Protein 2AUG (pdb70)

Nearest PDB structures (foldseek):
  2aug-assembly2_B  TM=9.993E-01  e=1.343E-18  Homo sapiens
  3m7f-assembly1_A  TM=9.586E-01  e=5.972E-16  Mus musculus
  5u06-assembly1_A  TM=9.590E-01  e=8.799E-15  Homo sapiens
  5u1q-assembly2_D  TM=9.666E-01  e=4.981E-14  Homo sapiens
  4wwq-assembly1_B  TM=8.720E-01  e=7.569E-14  Homo sapiens

Foldseek 3Di:
DCVPPQQEDEDDDPVVQVVQQVVVVLDFQEWGKYWDPDPPIWIWIWTGDPSDIDIFTWDWDDDPRAIWTDRPVPPDTHNDVVRVLVVQQPPVVPHPHGNPHGGGD/DPPVVVPDQQEDEDDDPVVQVVQQVVVPQDFQEWHKYWDPDPPIWIWIWHHDPSDIDIFTWDWDDDPNAIWIDRPVPPDTHNDDVRVLVCQCPDVPPNPHGRPHYGGD

Sequence (213 aa):
IHRSQPWFHHKISRDEAQRLIIQQGLVDGVFLVRDSQSNPKTFVLSMSHGQKIKHFQIIPVEDDGEMFHTLDDGHTRFTDLIQLVEFYQLNKGVLPCKLKHYCARSHMIHRSQPWFHHKISRDEAQRLIIQQGLVDGVFLVRDSQSNPKTFVLSMSHGQKIKHFQIIPVEDDGEMFHTLDDGHTRFTDLIQLVEFYQLNKGVLPCKLKHYCAR

CATH classification: 3.30.505.10

Solvent-accessible surface area: 10923 Å² total; per-residue (Å²): 141,25,169,83,40,59,8,2,12,80,113,38,48,54,101,56,0,49,108,39,0,88,116,104,52,44,76,52,0,6,0,0,0,2,38,8,68,13,90,84,81,14,29,0,0,0,0,0,55,40,115,131,37,70,57,44,27,0,10,50,2,82,65,138,73,103,101,37,41,0,20,14,9,10,77,42,101,9,89,38,2,29,84,0,0,92,68,1,55,129,65,102,49,69,3,35,16,91,3,116,99,98,7,87,138,122,168,90,73,17,106,90,53,55,13,0,10,72,159,31,38,56,106,51,0,53,110,23,0,101,121,86,24,59,82,64,0,5,0,0,0,2,26,16,84,9,94,81,84,16,29,2,0,0,0,0,59,43,125,131,38,69,59,45,28,0,12,48,4,72,63,102,72,43,105,47,38,0,19,16,8,19,74,38,107,10,92,53,5,36,79,0,0,107,66,1,73,130,54,95,48,65,0,28,25,101,4,146,88,96,0,68,172

Structure (mmCIF, N/CA/C/O backbone):
data_2AUG
#
_entry.id   2AUG
#
_cell.length_a   49.118
_cell.length_b   49.118
_cell.length_c   184.087
_cell.angle_alpha   90.00
_cell.angle_beta   90.00
_cell.angle_gamma   120.00
#
_symmetry.space_group_name_H-M   'P 31 2 1'
#
loop_
_entity.id
_entity.type
_entity.pdbx_description
1 polymer 'Growth factor receptor-bound protein 14'
2 water water
#
loop_
_atom_site.group_PDB
_atom_site.id
_atom_site.type_symbol
_atom_site.label_atom_id
_atom_site.label_alt_id
_atom_site.label_comp_id
_atom_site.label_asym_id
_atom_site.label_entity_id
_atom_site.label_seq_id
_atom_site.pdbx_PDB_ins_code
_atom_site.Cartn_x
_atom_site.Cartn_y
_atom_site.Cartn_z
_atom_site.occupancy
_atom_site.B_iso_or_equiv
_atom_site.auth_seq_id
_atom_site.auth_comp_id
_atom_site.auth_asym_id
_atom_site.auth_atom_id
_atom_site.pdbx_PDB_model_num
ATOM 1 N N . ILE A 1 22 ? 9.053 31.768 8.543 1.00 26.85 433 ILE A N 1
ATOM 2 C CA . ILE A 1 22 ? 9.956 30.793 7.859 1.00 27.27 433 ILE A CA 1
ATOM 3 C C . ILE A 1 22 ? 11.321 30.693 8.541 1.00 26.62 433 ILE A C 1
ATOM 4 O O . ILE A 1 22 ? 11.962 29.642 8.525 1.00 26.87 433 ILE A O 1
ATOM 9 N N . HIS A 1 23 ? 11.758 31.793 9.141 1.00 25.12 434 HIS A N 1
ATOM 10 C CA . HIS A 1 23 ? 13.031 31.836 9.845 1.00 24.12 434 HIS A CA 1
ATOM 11 C C . HIS A 1 23 ? 12.927 31.065 11.165 1.00 23.62 434 HIS A C 1
ATOM 12 O O . HIS A 1 23 ? 13.939 30.700 11.760 1.00 22.79 434 HIS A O 1
ATOM 19 N N . ARG A 1 24 ? 11.699 30.826 11.617 1.00 23.17 435 ARG A N 1
ATOM 20 C CA . ARG A 1 24 ? 11.468 30.126 12.876 1.00 23.66 435 ARG A CA 1
ATOM 21 C C . ARG A 1 24 ? 12.169 28.775 12.964 1.00 22.17 435 ARG A C 1
ATOM 22 O O . ARG A 1 24 ? 12.440 28.282 14.062 1.00 21.29 435 ARG A O 1
ATOM 30 N N . SER A 1 25 ? 12.461 28.183 11.811 1.00 20.52 436 SER A N 1
ATOM 31 C CA . SER A 1 25 ? 13.117 26.882 11.766 1.00 19.43 436 SER A CA 1
ATOM 32 C C . SER A 1 25 ? 14.631 26.967 11.828 1.00 18.04 436 SER A C 1
ATOM 33 O O . SER A 1 25 ? 15.292 25.988 12.150 1.00 18.49 436 SER A O 1
ATOM 36 N N . GLN A 1 26 ? 15.182 28.134 11.520 1.00 16.54 437 GLN A N 1
ATOM 37 C CA . GLN A 1 26 ? 16.633 28.303 11.514 1.00 15.37 437 GLN A CA 1
ATOM 38 C C . GLN A 1 26 ? 17.278 28.168 12.891 1.00 14.12 437 GLN A C 1
ATOM 39 O O . GLN A 1 26 ? 16.754 28.659 13.890 1.00 13.17 437 GLN A O 1
ATOM 45 N N . PRO A 1 27 ? 18.436 27.496 12.955 1.00 13.94 438 PRO A N 1
ATOM 46 C CA . PRO A 1 27 ? 19.161 27.284 14.213 1.00 14.18 438 PRO A CA 1
ATOM 47 C C . PRO A 1 27 ? 19.668 28.553 14.907 1.00 14.58 438 PRO A C 1
ATOM 48 O O . PRO A 1 27 ? 19.964 28.527 16.104 1.00 14.56 438 PRO A O 1
ATOM 52 N N . TRP A 1 28 ? 19.760 29.658 14.169 1.00 13.79 439 TRP A N 1
ATOM 53 C CA . TRP A 1 28 ? 20.235 30.912 14.746 1.00 13.35 439 TRP A CA 1
ATOM 54 C C . TRP A 1 28 ? 19.122 31.808 15.286 1.00 13.59 439 TRP A C 1
ATOM 55 O O . TRP A 1 28 ? 19.387 32.887 15.825 1.00 14.18 439 TRP A O 1
ATOM 66 N N . PHE A 1 29 ? 17.880 31.370 15.144 1.00 13.71 440 PHE A N 1
ATOM 67 C CA . PHE A 1 29 ? 16.761 32.163 15.622 1.00 14.37 440 PHE A CA 1
ATOM 68 C C . PHE A 1 29 ? 16.282 31.655 16.975 1.00 16.12 440 PHE A C 1
ATOM 69 O O . PHE A 1 29 ? 15.983 30.472 17.129 1.00 15.90 440 PHE A O 1
ATOM 77 N N . HIS A 1 30 ? 16.213 32.556 17.952 1.00 17.94 441 HIS A N 1
ATOM 78 C CA . HIS A 1 30 ? 15.771 32.200 19.295 1.00 20.03 441 HIS A CA 1
ATOM 79 C C . HIS A 1 30 ? 14.443 32.871 19.634 1.00 22.27 441 HIS A C 1
ATOM 80 O O . HIS A 1 30 ? 14.389 34.026 20.048 1.00 24.15 441 HIS A O 1
ATOM 87 N N . HIS A 1 31 ? 13.370 32.119 19.450 1.00 25.30 442 HIS A N 1
ATOM 88 C CA . HIS A 1 31 ? 12.015 32.586 19.698 1.00 27.73 442 HIS A CA 1
ATOM 89 C C . HIS A 1 31 ? 11.757 33.274 21.037 1.00 28.59 442 HIS A C 1
ATOM 90 O O . HIS A 1 31 ? 11.707 32.626 22.087 1.00 29.28 442 HIS A O 1
ATOM 97 N N . LYS A 1 32 ? 11.600 34.591 20.980 1.00 28.49 443 LYS A N 1
ATOM 98 C CA . LYS A 1 32 ? 11.257 35.409 22.139 1.00 28.46 443 LYS A CA 1
ATOM 99 C C . LYS A 1 32 ? 12.097 35.428 23.428 1.00 26.85 443 LYS A C 1
ATOM 100 O O . LYS A 1 32 ? 11.564 35.741 24.492 1.00 27.44 443 LYS A O 1
ATOM 106 N N . ILE A 1 33 ? 13.385 35.109 23.372 1.00 24.66 444 ILE A N 1
ATOM 107 C CA . ILE A 1 33 ? 14.172 35.180 24.601 1.00 22.12 444 ILE A CA 1
ATOM 108 C C . ILE A 1 33 ? 14.409 36.659 24.903 1.00 20.48 444 ILE A C 1
ATOM 109 O O . ILE A 1 33 ? 14.392 37.487 23.996 1.00 19.92 444 ILE A O 1
ATOM 114 N N . SER A 1 34 ? 14.625 36.989 26.172 1.00 18.54 445 SER A N 1
ATOM 115 C CA . SER A 1 34 ? 14.851 38.376 26.561 1.00 18.07 445 SER A CA 1
ATOM 116 C C . SER A 1 34 ? 16.221 38.874 26.114 1.00 18.01 445 SER A C 1
ATOM 117 O O . SER A 1 34 ? 17.079 38.087 25.708 1.00 17.01 445 SER A O 1
ATOM 120 N N . ARG A 1 35 ? 16.420 40.186 26.191 1.00 17.58 446 ARG A N 1
ATOM 121 C CA . ARG A 1 35 ? 17.697 40.773 25.816 1.00 17.66 446 ARG A CA 1
ATOM 122 C C . ARG A 1 35 ? 18.766 40.250 26.769 1.00 17.83 446 ARG A C 1
ATOM 123 O O . ARG A 1 35 ? 19.842 39.843 26.335 1.00 17.18 446 ARG A O 1
ATOM 131 N N . ASP A 1 36 ? 18.465 40.259 28.067 1.00 17.84 447 ASP A N 1
ATOM 132 C CA . ASP A 1 36 ? 19.412 39.766 29.068 1.00 18.94 447 ASP A CA 1
ATOM 133 C C . ASP A 1 36 ? 19.820 38.3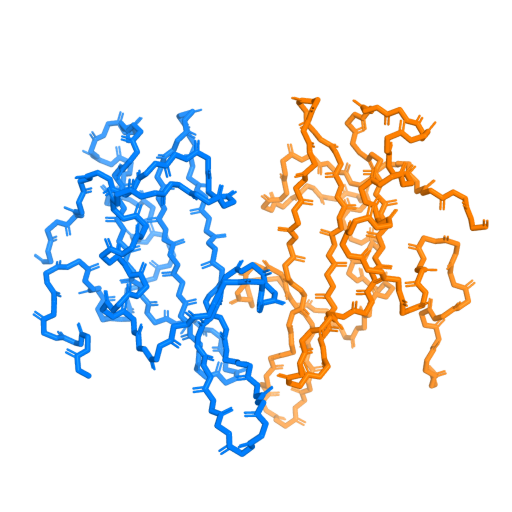27 28.776 1.00 17.95 447 ASP A C 1
ATOM 134 O O . ASP A 1 36 ? 20.994 37.980 28.843 1.00 18.19 447 ASP A O 1
ATOM 139 N N . GLU A 1 37 ? 18.836 37.496 28.457 1.00 17.36 448 GLU A N 1
ATOM 140 C CA . GLU A 1 37 ? 19.079 36.094 28.147 1.00 17.18 448 GLU A CA 1
ATOM 141 C C . GLU A 1 37 ? 19.987 35.987 26.922 1.00 15.96 448 GLU A C 1
ATOM 142 O O . GLU A 1 37 ? 20.910 35.177 26.889 1.00 15.79 448 GLU A O 1
ATOM 148 N N . ALA A 1 38 ? 19.722 36.814 25.916 1.00 14.45 449 ALA A N 1
ATOM 149 C CA . ALA A 1 38 ? 20.522 36.815 24.699 1.00 13.34 449 ALA A CA 1
ATOM 150 C C . ALA A 1 38 ? 21.959 37.219 25.034 1.00 12.69 449 ALA A C 1
ATOM 151 O O . ALA A 1 38 ? 22.920 36.648 24.517 1.00 10.62 449 ALA A O 1
ATOM 153 N N . GLN A 1 39 ? 22.104 38.207 25.908 1.00 12.55 450 GLN A N 1
ATOM 154 C CA . GLN A 1 39 ? 23.430 38.658 26.303 1.00 13.81 450 GLN A CA 1
ATOM 155 C C . GLN A 1 39 ? 24.144 37.586 27.122 1.00 13.42 450 GLN A C 1
ATOM 156 O O . GLN A 1 39 ? 25.343 37.364 26.949 1.00 13.49 450 GLN A O 1
ATOM 162 N N . ARG A 1 40 ? 23.408 36.915 28.004 1.00 12.97 451 ARG A N 1
ATOM 163 C CA . ARG A 1 40 ? 23.992 35.847 28.812 1.00 13.61 451 ARG A CA 1
ATOM 164 C C . ARG A 1 40 ? 24.606 34.797 27.887 1.00 13.08 451 ARG A C 1
ATOM 165 O O . ARG A 1 40 ? 25.760 34.400 28.060 1.00 12.86 451 ARG A O 1
ATOM 173 N N . LEU A 1 41 ? 23.824 34.353 26.906 1.00 12.12 452 LEU A N 1
ATOM 174 C CA . LEU A 1 41 ? 24.282 33.344 25.956 1.00 11.87 452 LEU A CA 1
ATOM 175 C C . LEU A 1 41 ? 25.532 33.776 25.196 1.00 11.75 452 LEU A C 1
ATOM 176 O O . LEU A 1 41 ? 26.504 33.025 25.092 1.00 12.15 452 LEU A O 1
ATOM 181 N N . ILE A 1 42 ? 25.502 34.987 24.659 1.00 11.65 453 ILE A N 1
ATOM 182 C CA . ILE A 1 42 ? 26.630 35.497 23.901 1.00 12.46 453 ILE A CA 1
ATOM 183 C C . ILE A 1 42 ? 27.849 35.637 24.801 1.00 13.89 453 ILE A C 1
ATOM 184 O O . ILE A 1 42 ? 28.956 35.233 24.432 1.00 14.86 453 ILE A O 1
ATOM 189 N N . ILE A 1 43 ? 27.645 36.204 25.983 1.00 14.17 454 ILE A N 1
ATOM 190 C CA . ILE A 1 43 ? 28.740 36.378 26.926 1.00 15.45 454 ILE A CA 1
ATOM 191 C C . ILE A 1 43 ? 29.365 35.036 27.318 1.00 16.17 454 ILE A C 1
ATOM 192 O O . ILE A 1 43 ? 30.589 34.918 27.419 1.00 15.93 454 ILE A O 1
ATOM 197 N N . GLN A 1 44 ? 28.529 34.025 27.532 1.00 16.50 455 GLN A N 1
ATOM 198 C CA . GLN A 1 44 ? 29.041 32.720 27.924 1.00 17.09 455 GLN A CA 1
ATOM 199 C C . GLN A 1 44 ? 29.816 32.009 26.814 1.00 16.93 455 GLN A C 1
ATOM 200 O O . GLN A 1 44 ? 30.352 30.927 27.028 1.00 17.07 455 GLN A O 1
ATOM 206 N N . GLN A 1 45 ? 29.879 32.615 25.631 1.00 16.64 456 GLN A N 1
ATOM 207 C CA . GLN A 1 45 ? 30.660 32.038 24.536 1.00 17.17 456 GLN A CA 1
ATOM 208 C C . GLN A 1 45 ? 32.061 32.651 24.557 1.00 17.21 456 GLN A C 1
ATOM 209 O O . GLN A 1 45 ? 32.903 32.328 23.727 1.00 17.88 456 GLN A O 1
ATOM 215 N N . GLY A 1 46 ? 32.307 33.540 25.513 1.00 17.30 457 GLY A N 1
ATOM 216 C CA . GLY A 1 46 ? 33.618 34.160 25.623 1.00 17.16 457 GLY A CA 1
ATOM 217 C C . GLY A 1 46 ? 33.814 35.444 24.837 1.00 16.48 457 GLY A C 1
ATOM 218 O O . GLY A 1 46 ? 34.950 35.851 24.589 1.00 17.07 457 GLY A O 1
ATOM 219 N N . LEU A 1 47 ? 32.719 36.081 24.438 1.00 15.25 458 LEU A N 1
ATOM 220 C CA . LEU A 1 47 ? 32.792 37.331 23.690 1.00 15.49 458 LEU A CA 1
ATOM 221 C C . LEU A 1 47 ? 33.728 37.252 22.481 1.00 15.32 458 LEU A C 1
ATOM 222 O O . LEU A 1 47 ? 34.597 38.108 22.289 1.00 15.83 458 LEU A O 1
ATOM 227 N N . VAL A 1 48 ? 33.546 36.218 21.670 1.00 14.00 459 VAL A N 1
ATOM 228 C CA . VAL A 1 48 ? 34.349 36.040 20.473 1.00 13.01 459 VAL A CA 1
ATOM 229 C C . VAL A 1 48 ? 33.649 36.821 19.366 1.00 12.22 459 VAL A C 1
ATOM 230 O O . VAL A 1 48 ? 32.433 36.758 19.254 1.00 12.30 459 VAL A O 1
ATOM 234 N N . ASP A 1 49 ? 34.407 37.557 18.557 1.00 11.77 460 ASP A N 1
ATOM 235 C CA . ASP A 1 49 ? 33.809 38.336 17.474 1.00 11.47 460 ASP A CA 1
ATOM 236 C C . ASP A 1 49 ? 32.985 37.449 16.551 1.00 10.62 460 ASP A C 1
ATOM 237 O O . ASP A 1 49 ? 33.406 36.352 16.203 1.00 10.63 460 ASP A O 1
ATOM 242 N N . GLY A 1 50 ? 31.810 37.921 16.154 1.00 9.99 461 GLY A N 1
ATOM 243 C CA . GLY A 1 50 ? 30.993 37.138 15.248 1.00 9.04 461 GLY A CA 1
ATOM 244 C C . GLY A 1 50 ? 29.966 36.217 15.875 1.00 8.70 461 GLY A C 1
ATOM 245 O O . GLY A 1 50 ? 29.123 35.674 15.161 1.00 8.25 461 GLY A O 1
ATOM 246 N N . VAL A 1 51 ? 30.026 36.010 17.190 1.00 8.29 462 VAL A N 1
ATOM 247 C CA . VAL A 1 51 ? 29.032 35.154 17.831 1.00 7.58 462 VAL A CA 1
ATOM 248 C C . VAL A 1 51 ? 27.738 35.954 17.766 1.00 7.57 462 VAL A C 1
ATOM 249 O O . VAL A 1 51 ? 27.750 37.167 17.999 1.00 7.29 462 VAL A O 1
ATOM 253 N N . PHE A 1 52 ? 26.629 35.294 17.446 1.00 6.37 463 PHE A N 1
ATOM 254 C CA . PHE A 1 52 ? 25.367 36.016 17.317 1.00 6.74 463 PHE A CA 1
ATOM 255 C C . PHE A 1 52 ? 24.122 35.151 17.399 1.00 7.00 463 PHE A C 1
ATOM 256 O O . PHE A 1 52 ? 24.178 33.928 17.536 1.00 7.06 463 PHE A O 1
ATOM 264 N N . LEU A 1 53 ? 22.988 35.832 17.292 1.00 7.68 464 LEU A N 1
ATOM 265 C CA . LEU A 1 53 ? 21.677 35.204 17.298 1.00 8.38 464 LEU A CA 1
ATOM 266 C C . LEU A 1 53 ? 20.656 36.258 16.907 1.00 8.05 464 LEU A C 1
ATOM 267 O O . LEU A 1 53 ? 20.904 37.454 17.038 1.00 8.28 464 LEU A O 1
ATOM 272 N N . VAL A 1 54 ? 19.511 35.806 16.414 1.00 8.64 465 VAL A N 1
ATOM 273 C CA . VAL A 1 54 ? 18.441 36.705 16.031 1.00 8.75 465 VAL A CA 1
ATOM 274 C C . VAL A 1 54 ? 17.258 36.330 16.916 1.00 9.17 465 VAL A C 1
ATOM 275 O O . VAL A 1 54 ? 17.070 35.156 17.241 1.00 9.06 465 VAL A O 1
ATOM 279 N N . ARG A 1 55 ? 16.469 37.324 17.306 1.00 8.77 466 ARG A N 1
ATOM 280 C CA . ARG A 1 55 ? 15.323 37.089 18.172 1.00 8.67 466 ARG A CA 1
ATOM 281 C C . ARG A 1 55 ? 14.188 38.043 17.829 1.00 9.57 466 ARG A C 1
ATOM 282 O O . ARG A 1 55 ? 14.379 39.018 17.096 1.00 9.37 466 ARG A O 1
ATOM 290 N N . ASP A 1 56 ? 13.006 37.753 18.359 1.00 10.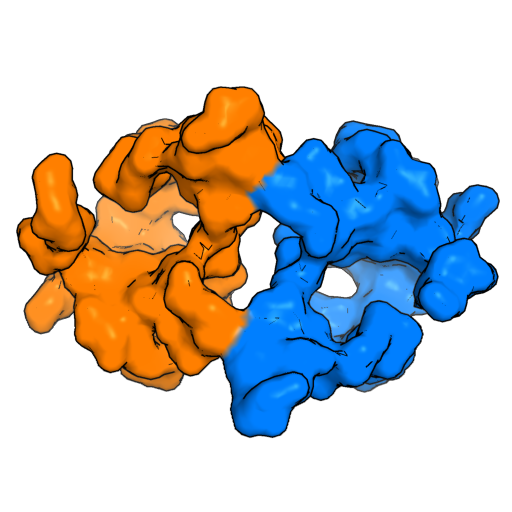34 467 ASP A N 1
ATOM 291 C CA . ASP A 1 56 ? 11.845 38.603 18.144 1.00 11.75 467 ASP A CA 1
ATOM 292 C C . ASP A 1 56 ? 12.013 39.875 18.972 1.00 12.16 467 ASP A C 1
ATOM 293 O O . ASP A 1 56 ? 12.636 39.860 20.031 1.00 12.87 467 ASP A O 1
ATOM 298 N N . SER A 1 57 ? 11.455 40.971 18.478 1.00 12.62 468 SER A N 1
ATOM 299 C CA . SER A 1 57 ? 11.512 42.248 19.169 1.00 14.06 468 SER A CA 1
ATOM 300 C C . SER A 1 57 ? 10.733 42.159 20.480 1.00 15.52 468 SER A C 1
ATOM 301 O O . SER A 1 57 ? 9.744 41.433 20.569 1.00 14.56 468 SER A O 1
ATOM 304 N N . GLN A 1 58 ? 11.179 42.891 21.495 1.00 16.39 469 GLN A N 1
ATOM 305 C CA . GLN A 1 58 ? 10.457 42.896 22.764 1.00 18.58 469 GLN A CA 1
ATOM 306 C C . GLN A 1 58 ? 9.405 44.006 22.710 1.00 19.70 469 GLN A C 1
ATOM 307 O O . GLN A 1 58 ? 8.481 44.041 23.523 1.00 20.54 469 GLN A O 1
ATOM 313 N N . SER A 1 59 ? 9.546 44.910 21.742 1.00 20.91 470 SER A N 1
ATOM 314 C CA . SER A 1 59 ? 8.605 46.019 21.580 1.00 23.31 470 SER A CA 1
ATOM 315 C C . SER A 1 59 ? 7.667 45.769 20.396 1.00 25.19 470 SER A C 1
ATOM 316 O O . SER A 1 59 ? 7.984 44.993 19.492 1.00 25.54 470 SER A O 1
ATOM 319 N N . ASN A 1 60 ? 6.511 46.427 20.411 1.00 27.52 471 ASN A N 1
ATOM 320 C CA . ASN A 1 60 ? 5.505 46.279 19.351 1.00 30.19 471 ASN A CA 1
ATOM 321 C C . ASN A 1 60 ? 5.366 47.582 18.567 1.00 31.11 471 ASN A C 1
ATOM 322 O O . ASN A 1 60 ? 5.488 48.664 19.139 1.00 32.06 471 ASN A O 1
ATOM 327 N N . PRO A 1 61 ? 5.076 47.501 17.255 1.00 31.74 472 PRO A N 1
ATOM 328 C CA . PRO A 1 61 ? 4.865 46.304 16.426 1.00 31.42 472 PRO A CA 1
ATOM 329 C C . PRO A 1 61 ? 6.074 45.363 16.362 1.00 30.76 472 PRO A C 1
ATOM 330 O O . PRO A 1 61 ? 7.215 45.763 16.631 1.00 30.64 472 PRO A O 1
ATOM 334 N N . LYS A 1 62 ? 5.807 44.111 15.999 1.00 29.33 473 LYS A N 1
ATOM 335 C CA . LYS A 1 62 ? 6.849 43.098 15.894 1.00 27.41 473 LYS A CA 1
ATOM 336 C C . LYS A 1 62 ? 7.849 43.356 14.768 1.00 26.15 473 LYS A C 1
ATOM 337 O O . LYS A 1 62 ? 7.489 43.420 13.590 1.00 26.34 473 LYS A O 1
ATOM 339 N N . THR A 1 63 ? 9.108 43.509 15.166 1.00 23.50 474 THR A N 1
ATOM 340 C CA . THR A 1 63 ? 10.239 43.707 14.267 1.00 19.73 474 THR A CA 1
ATOM 341 C C . THR A 1 63 ? 11.164 42.615 14.789 1.00 17.81 474 THR A C 1
ATOM 342 O O . THR A 1 63 ? 10.698 41.708 15.476 1.00 17.59 474 THR A O 1
ATOM 346 N N . PHE A 1 64 ? 12.457 42.690 14.488 1.00 15.70 475 PHE A N 1
ATOM 347 C CA . PHE A 1 64 ? 13.393 41.678 14.968 1.00 13.67 475 PHE A CA 1
ATO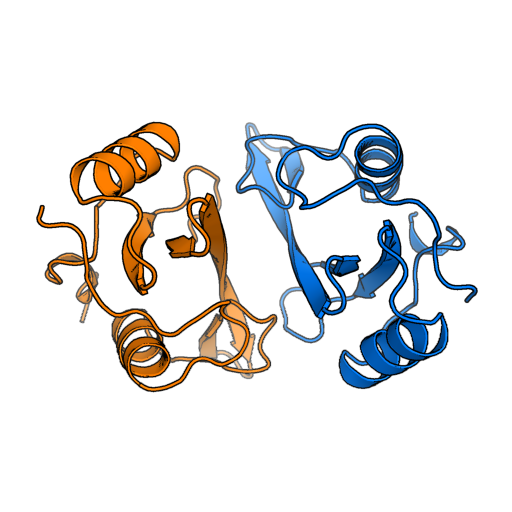M 348 C C . PHE A 1 64 ? 14.701 42.300 15.424 1.00 12.61 475 PHE A C 1
ATOM 349 O O . PHE A 1 64 ? 15.011 43.442 15.094 1.00 12.95 475 PHE A O 1
ATOM 357 N N . VAL A 1 65 ? 15.475 41.543 16.189 1.00 10.85 476 VAL A N 1
ATOM 358 C CA . VAL A 1 65 ? 16.745 42.041 16.685 1.00 9.63 476 VAL A CA 1
ATOM 359 C C . VAL A 1 65 ? 17.913 41.080 16.471 1.00 9.10 476 VAL A C 1
ATOM 360 O O . VAL A 1 65 ? 17.813 39.879 16.740 1.00 7.75 476 VAL A O 1
ATOM 364 N N . LEU A 1 66 ? 19.018 41.629 15.976 1.00 8.31 477 LEU A N 1
ATOM 365 C CA . LEU A 1 66 ? 20.237 40.864 15.775 1.00 8.56 477 LEU A CA 1
ATOM 366 C C . LEU A 1 66 ? 21.133 41.214 16.965 1.00 9.51 477 LEU A C 1
ATOM 367 O O . LEU A 1 66 ? 21.435 42.387 17.199 1.00 9.35 477 LEU A O 1
ATOM 372 N N . SER A 1 67 ? 21.542 40.198 17.718 1.00 9.93 478 SER A N 1
ATOM 373 C CA . SER A 1 67 ? 22.416 40.386 18.869 1.00 9.59 478 SER A CA 1
ATOM 374 C C . SER A 1 67 ? 23.721 39.677 18.527 1.00 10.40 478 SER A C 1
ATOM 375 O O . SER A 1 67 ? 23.714 38.501 18.153 1.00 11.60 478 SER A O 1
ATOM 378 N N . MET A 1 68 ? 24.839 40.383 18.652 1.00 9.66 479 MET A N 1
ATOM 379 C CA . MET A 1 68 ? 26.136 39.801 18.323 1.00 9.20 479 MET A CA 1
ATOM 380 C C . MET A 1 68 ? 27.225 40.415 19.186 1.00 8.91 479 MET A C 1
ATOM 381 O O . MET A 1 68 ? 27.034 41.483 19.761 1.00 8.35 479 MET A O 1
ATOM 386 N N . SER A 1 69 ? 28.367 39.743 19.281 1.00 9.24 480 SER A N 1
ATOM 387 C CA . SER A 1 69 ? 29.471 40.278 20.069 1.00 10.50 480 SER A CA 1
ATOM 388 C C . SER A 1 69 ? 30.622 40.675 19.157 1.00 11.34 480 SER A C 1
ATOM 389 O O . SER A 1 69 ? 30.880 40.029 18.143 1.00 12.24 480 SER A O 1
ATOM 392 N N . HIS A 1 70 ? 31.303 41.754 19.524 1.00 12.59 481 HIS A N 1
ATOM 393 C CA . HIS A 1 70 ? 32.445 42.253 18.770 1.00 12.90 481 HIS A CA 1
ATOM 394 C C . HIS A 1 70 ? 33.208 43.257 19.614 1.00 13.04 481 HIS A C 1
ATOM 395 O O . HIS A 1 70 ? 32.615 44.145 20.223 1.00 11.90 481 HIS A O 1
ATOM 402 N N . GLY A 1 71 ? 34.527 43.114 19.647 1.00 14.03 482 GLY A N 1
ATOM 403 C CA . GLY A 1 71 ? 35.341 44.018 20.434 1.00 14.72 482 GLY A CA 1
ATOM 404 C C . GLY A 1 71 ? 35.055 43.867 21.916 1.00 15.26 482 GLY A C 1
ATOM 405 O O . GLY A 1 71 ? 35.149 44.829 22.674 1.00 15.44 482 GLY A O 1
ATOM 406 N N . GLN A 1 72 ? 34.701 42.655 22.329 1.00 16.23 483 GLN A N 1
ATOM 407 C CA . GLN A 1 72 ? 34.407 42.366 23.730 1.00 17.90 483 GLN A CA 1
ATOM 408 C C . GLN A 1 72 ? 33.150 43.077 24.227 1.00 18.40 483 GLN A C 1
ATOM 409 O O . GLN A 1 72 ? 33.008 43.336 25.420 1.00 18.49 483 GLN A O 1
ATOM 415 N N . LYS A 1 73 ? 32.243 43.395 23.310 1.00 19.00 484 LYS A N 1
ATOM 416 C CA . LYS A 1 73 ? 31.000 44.059 23.672 1.00 19.33 484 LYS A CA 1
ATOM 417 C C . LYS A 1 73 ? 29.853 43.462 22.882 1.00 19.01 484 LYS A C 1
ATOM 418 O O . LYS A 1 73 ? 30.062 42.857 21.824 1.00 18.21 484 LYS A O 1
ATOM 424 N N . ILE A 1 74 ? 28.641 43.629 23.401 1.00 18.54 485 ILE A N 1
ATOM 425 C CA . ILE A 1 74 ? 27.458 43.117 22.734 1.00 17.84 485 ILE A CA 1
ATOM 426 C C . ILE A 1 74 ? 26.722 44.246 22.030 1.00 17.46 485 ILE A C 1
ATOM 427 O O . ILE A 1 74 ? 26.472 45.298 22.619 1.00 17.94 485 ILE A O 1
ATOM 432 N N . LYS A 1 75 ? 26.382 44.019 20.765 1.00 16.74 486 LYS A N 1
ATOM 433 C CA . LYS A 1 75 ? 25.680 45.012 19.958 1.00 15.71 486 LYS A CA 1
ATOM 434 C C . LYS A 1 75 ? 24.342 44.457 19.486 1.00 14.42 486 LYS A C 1
ATOM 435 O O . LYS A 1 75 ? 24.246 43.293 19.083 1.00 13.30 486 LYS A O 1
ATOM 441 N N . HIS A 1 76 ? 23.314 45.296 19.533 1.00 12.98 487 HIS A N 1
ATOM 442 C CA . HIS A 1 76 ? 21.984 44.901 19.095 1.00 12.36 487 HIS A CA 1
ATOM 443 C C . HIS A 1 76 ? 21.563 45.789 17.932 1.00 12.27 487 HIS A C 1
ATOM 444 O O . HIS A 1 76 ? 21.641 47.014 18.005 1.00 12.25 487 HIS A O 1
ATOM 451 N N . PHE A 1 77 ? 21.117 45.155 16.857 1.00 11.41 488 PHE A N 1
ATOM 452 C CA . PHE A 1 77 ? 20.696 45.867 15.668 1.00 11.23 488 PHE A CA 1
ATOM 453 C C . PHE A 1 77 ? 19.247 45.518 15.372 1.00 11.14 488 PHE A C 1
ATOM 454 O O . PHE A 1 77 ? 18.892 44.348 15.201 1.00 11.52 488 PHE A O 1
ATOM 462 N N . GLN A 1 78 ? 18.412 46.542 15.314 1.00 9.64 489 GLN A N 1
ATOM 463 C CA . GLN A 1 78 ? 17.004 46.342 15.039 1.00 10.09 489 GLN A CA 1
ATOM 464 C C . GLN A 1 78 ? 16.832 45.998 13.563 1.00 10.27 489 GLN A C 1
ATOM 465 O O . GLN A 1 78 ? 17.432 46.633 12.696 1.00 10.06 489 GLN A O 1
ATOM 471 N N . ILE A 1 79 ? 16.023 44.985 13.276 1.00 10.23 490 ILE A N 1
ATOM 472 C CA . ILE A 1 79 ? 15.755 44.623 11.890 1.00 10.10 490 ILE A CA 1
ATOM 473 C C . ILE A 1 79 ? 14.337 45.111 11.633 1.00 10.02 490 ILE A C 1
ATOM 474 O O . ILE A 1 79 ? 13.368 44.568 12.167 1.00 9.68 490 ILE A O 1
ATOM 479 N N . ILE A 1 80 ? 14.220 46.146 10.814 1.00 9.19 491 ILE A N 1
ATOM 480 C CA . ILE A 1 80 ? 12.922 46.732 10.547 1.00 9.47 491 ILE A CA 1
ATOM 481 C C . ILE A 1 80 ? 12.393 46.495 9.145 1.00 10.74 491 ILE A C 1
ATOM 482 O O . ILE A 1 80 ? 13.141 46.145 8.227 1.00 9.68 491 ILE A O 1
ATOM 487 N N . PRO A 1 81 ? 11.072 46.659 8.977 1.00 11.50 492 PRO A N 1
ATOM 488 C CA . PRO A 1 81 ? 10.404 46.484 7.691 1.00 12.96 492 PRO A CA 1
ATOM 489 C C . PRO A 1 81 ? 10.313 47.831 6.985 1.00 14.08 492 PRO A C 1
ATOM 490 O O . PRO A 1 81 ? 9.992 48.840 7.608 1.00 15.65 492 PRO A O 1
ATOM 494 N N . VAL A 1 82 ? 10.607 47.857 5.692 1.00 15.13 493 VAL A N 1
ATOM 495 C CA . VAL A 1 82 ? 10.510 49.098 4.934 1.00 16.36 493 VAL A CA 1
ATOM 496 C C . VAL A 1 82 ? 9.734 48.800 3.657 1.00 17.87 493 VAL A C 1
ATOM 497 O O . VAL A 1 82 ? 9.845 47.709 3.092 1.00 17.18 493 VAL A O 1
ATOM 501 N N . GLU A 1 83 ? 8.945 49.768 3.205 1.00 19.75 494 GLU A N 1
ATOM 502 C CA . GLU A 1 83 ? 8.143 49.572 2.012 1.00 22.32 494 GLU A CA 1
ATOM 503 C C . GLU A 1 83 ? 8.702 50.247 0.771 1.00 22.63 494 GLU A C 1
ATOM 504 O O . GLU A 1 83 ? 9.444 51.226 0.853 1.00 22.49 494 GLU A O 1
ATOM 510 N N . ASP A 1 84 ? 8.330 49.705 -0.382 1.00 22.83 495 ASP A N 1
ATOM 511 C CA . ASP A 1 84 ? 8.749 50.250 -1.660 1.00 23.42 495 ASP A CA 1
ATOM 512 C C . ASP A 1 84 ? 7.961 49.575 -2.769 1.00 22.93 495 ASP A C 1
ATOM 513 O O . ASP A 1 84 ? 8.074 48.370 -2.982 1.00 21.90 495 ASP A O 1
ATOM 518 N N . ASP A 1 85 ? 7.156 50.374 -3.462 1.00 23.25 496 ASP A N 1
ATOM 519 C CA . ASP A 1 85 ? 6.320 49.905 -4.561 1.00 23.05 496 ASP A CA 1
ATOM 520 C C . ASP A 1 85 ? 5.421 48.736 -4.162 1.00 23.03 496 ASP A C 1
ATOM 521 O O . ASP A 1 85 ? 5.419 47.688 -4.813 1.00 22.64 496 ASP A O 1
ATOM 526 N N . GLY A 1 86 ? 4.661 48.920 -3.087 1.00 23.12 497 GLY A N 1
ATOM 527 C CA . GLY A 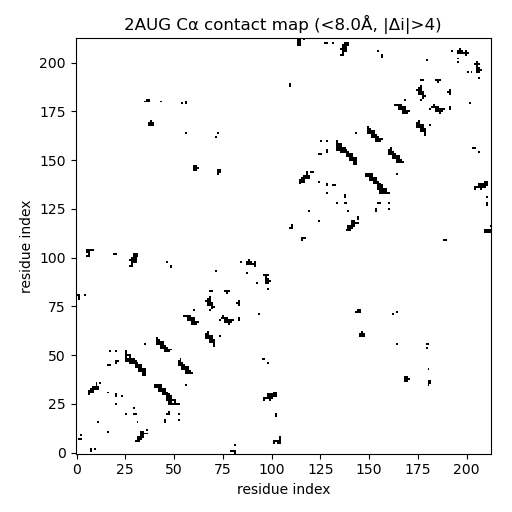1 86 ? 3.747 47.886 -2.640 1.00 23.26 497 GLY A CA 1
ATOM 528 C C . GLY A 1 86 ? 4.370 46.648 -2.025 1.00 23.93 497 GLY A C 1
ATOM 529 O O . GLY A 1 86 ? 3.659 45.690 -1.716 1.00 24.60 497 GLY A O 1
ATOM 530 N N . GLU A 1 87 ? 5.688 46.650 -1.848 1.00 23.64 498 GLU A N 1
ATOM 531 C CA . GLU A 1 87 ? 6.364 45.506 -1.247 1.00 23.48 498 GLU A CA 1
ATOM 532 C C . GLU A 1 87 ? 7.082 45.890 0.043 1.00 22.49 498 GLU A C 1
ATOM 533 O O . GLU A 1 87 ? 7.549 47.021 0.193 1.00 21.84 498 GLU A O 1
ATOM 539 N N . MET A 1 88 ? 7.164 44.936 0.965 1.00 21.43 499 MET A N 1
ATOM 540 C CA . MET A 1 88 ? 7.833 45.141 2.246 1.00 20.60 499 MET A CA 1
ATOM 541 C C . MET A 1 88 ? 9.131 44.346 2.300 1.00 19.05 499 MET A C 1
ATOM 542 O O . MET A 1 88 ? 9.178 43.187 1.889 1.00 18.05 499 MET A O 1
ATOM 547 N N . PHE A 1 89 ? 10.183 44.970 2.811 1.00 17.39 500 PHE A N 1
ATOM 548 C CA . PHE A 1 89 ? 11.468 44.294 2.935 1.00 16.28 500 PHE A CA 1
ATOM 549 C C . PHE A 1 89 ? 11.982 44.454 4.365 1.00 14.90 500 PHE A C 1
ATOM 550 O O . PHE A 1 89 ? 11.434 45.228 5.155 1.00 14.42 500 PHE A O 1
ATOM 558 N N . HIS A 1 90 ? 13.032 43.712 4.690 1.00 13.13 501 HIS A N 1
ATOM 559 C CA . HIS A 1 90 ? 13.643 43.789 6.008 1.00 11.99 501 HIS A CA 1
ATOM 560 C C . HIS A 1 90 ? 15.020 44.385 5.820 1.00 10.33 501 HIS A C 1
ATOM 561 O O . HIS A 1 90 ? 15.699 44.086 4.838 1.00 8.36 501 HIS A O 1
ATOM 568 N N . THR A 1 91 ? 15.423 45.226 6.767 1.00 9.55 502 THR A N 1
ATOM 569 C CA . THR A 1 91 ? 16.718 45.883 6.708 1.00 8.35 502 THR A CA 1
ATOM 570 C C . THR A 1 91 ? 17.196 46.266 8.102 1.00 7.94 502 THR A C 1
ATOM 571 O O . THR A 1 91 ? 16.404 46.346 9.039 1.00 7.98 502 THR A O 1
ATOM 575 N N . LEU A 1 92 ? 18.497 46.496 8.231 1.00 7.10 503 LEU A N 1
ATOM 576 C CA . LEU A 1 92 ? 19.058 46.928 9.496 1.00 7.30 503 LEU A CA 1
ATOM 577 C C . LEU A 1 92 ? 19.926 48.163 9.260 1.00 7.22 503 LEU A C 1
ATOM 578 O O . LEU A 1 92 ? 20.538 48.679 10.189 1.00 7.24 503 LEU A O 1
ATOM 583 N N . ASP A 1 93 ? 19.966 48.632 8.011 1.00 7.35 504 ASP A N 1
ATOM 584 C CA . ASP A 1 93 ? 20.722 49.837 7.673 1.00 8.05 504 ASP A CA 1
ATOM 585 C C . ASP A 1 93 ? 19.866 50.911 6.991 1.00 8.61 504 ASP A C 1
ATOM 586 O O . ASP A 1 93 ? 20.310 51.590 6.067 1.00 9.16 504 ASP A O 1
ATOM 591 N N . ASP A 1 94 ? 18.631 51.057 7.465 1.00 9.33 505 ASP A N 1
ATOM 592 C CA . ASP A 1 94 ? 17.699 52.063 6.945 1.00 8.80 505 ASP A CA 1
ATOM 593 C C . ASP A 1 94 ? 17.358 51.872 5.466 1.00 9.19 505 ASP A C 1
ATOM 594 O O . ASP A 1 94 ? 17.194 52.846 4.733 1.00 8.19 505 ASP A O 1
ATOM 599 N N . GLY A 1 95 ? 17.260 50.616 5.032 1.00 9.42 506 GLY A N 1
ATOM 600 C CA . GLY A 1 95 ? 16.897 50.340 3.652 1.00 9.24 506 GLY A CA 1
ATOM 601 C C . GLY A 1 95 ? 17.976 50.379 2.583 1.00 10.03 506 GLY A C 1
ATOM 602 O O . GLY A 1 95 ? 17.676 50.161 1.414 1.00 9.13 506 GLY A O 1
ATOM 603 N N . HIS A 1 96 ? 19.222 50.648 2.961 1.00 10.62 507 HIS A N 1
ATOM 604 C CA . HIS A 1 96 ? 20.305 50.690 1.985 1.00 11.35 507 HIS A CA 1
ATOM 605 C C . HIS A 1 96 ? 20.592 49.293 1.441 1.00 11.53 507 HIS A C 1
ATOM 606 O O . HIS A 1 96 ? 21.033 49.133 0.301 1.00 11.55 507 HIS A O 1
ATOM 613 N N . THR A 1 97 ? 20.341 48.285 2.264 1.00 10.81 508 THR A N 1
ATOM 614 C CA . THR A 1 97 ? 20.519 46.903 1.855 1.00 10.84 508 THR A CA 1
ATOM 615 C C . THR A 1 97 ? 19.211 46.253 2.288 1.00 11.68 508 THR A C 1
ATOM 616 O O . THR A 1 97 ? 18.881 46.247 3.474 1.00 11.84 508 THR A O 1
ATOM 620 N N . ARG A 1 98 ? 18.466 45.717 1.325 1.00 11.58 509 ARG A N 1
ATOM 621 C CA . ARG A 1 98 ? 17.173 45.108 1.606 1.00 11.71 509 ARG A CA 1
ATOM 622 C C . ARG A 1 98 ? 17.135 43.601 1.407 1.00 10.96 509 ARG A C 1
ATOM 623 O O . ARG A 1 98 ? 17.907 43.044 0.628 1.00 11.16 509 ARG A O 1
ATOM 631 N N . PHE A 1 99 ? 16.210 42.954 2.113 1.00 9.91 510 PHE A N 1
ATOM 632 C CA . PHE A 1 99 ? 16.048 41.506 2.051 1.00 10.28 510 PHE A CA 1
ATOM 633 C C . PHE A 1 99 ? 14.561 41.157 2.109 1.00 10.39 510 PHE A C 1
ATOM 634 O O . PHE A 1 99 ? 13.764 41.919 2.664 1.00 10.35 510 PHE A O 1
ATOM 642 N N . THR A 1 100 ? 14.190 40.013 1.539 1.00 10.26 511 THR A N 1
ATOM 643 C CA . THR A 1 100 ? 12.792 39.586 1.538 1.00 11.48 511 THR A CA 1
ATOM 644 C C . THR A 1 100 ? 12.391 38.965 2.880 1.00 11.26 511 THR A C 1
ATOM 645 O O . THR A 1 100 ? 11.258 39.108 3.321 1.00 11.41 511 THR A O 1
ATOM 649 N N . ASP A 1 101 ? 13.322 38.276 3.528 1.00 11.54 512 ASP A N 1
ATOM 650 C CA . ASP A 1 101 ? 13.031 37.642 4.807 1.00 12.04 512 ASP A CA 1
ATOM 651 C C . ASP A 1 101 ? 14.293 37.593 5.649 1.00 11.50 512 ASP A C 1
ATOM 652 O O . ASP A 1 101 ? 15.358 38.006 5.200 1.00 11.58 512 ASP A O 1
ATOM 657 N N . LEU A 1 102 ? 14.183 37.079 6.866 1.00 10.74 513 LEU A N 1
ATOM 658 C CA . LEU A 1 102 ? 15.341 37.023 7.750 1.00 10.72 513 LEU A CA 1
ATOM 659 C C . LEU A 1 102 ? 16.423 36.042 7.322 1.00 10.15 513 LEU A C 1
ATOM 660 O O . LEU A 1 102 ? 17.604 36.258 7.603 1.00 10.53 513 LEU A O 1
ATOM 665 N N . ILE A 1 103 ? 16.032 34.966 6.651 1.00 8.81 514 ILE A N 1
ATOM 666 C CA . ILE A 1 103 ? 17.009 33.982 6.213 1.00 8.43 514 ILE A CA 1
ATOM 667 C C . ILE A 1 103 ? 17.975 34.623 5.216 1.00 8.05 514 ILE A C 1
ATOM 668 O O . ILE A 1 103 ? 19.191 34.510 5.363 1.00 7.61 514 ILE A O 1
ATOM 673 N N . GLN A 1 104 ? 17.436 35.301 4.206 1.00 7.83 515 GLN A N 1
ATOM 674 C CA . GLN A 1 104 ? 18.282 35.964 3.218 1.00 8.18 515 GLN A CA 1
ATOM 675 C C . GLN A 1 104 ? 19.197 37.000 3.893 1.00 7.66 515 GLN A C 1
ATOM 676 O O . GLN A 1 104 ? 20.369 37.125 3.550 1.00 6.88 515 GLN A O 1
ATOM 682 N N . LEU A 1 105 ? 18.657 37.737 4.858 1.00 7.85 516 LEU A N 1
ATOM 683 C CA . LEU A 1 105 ? 19.440 38.752 5.552 1.00 8.25 516 LEU A CA 1
ATOM 684 C C . LEU A 1 105 ? 20.594 38.147 6.350 1.00 8.12 516 LEU A C 1
ATOM 685 O O . LEU A 1 105 ? 21.722 38.630 6.291 1.00 8.06 516 LEU A O 1
ATOM 690 N N . VAL A 1 106 ? 20.317 37.084 7.091 1.00 8.17 517 VAL A N 1
ATOM 691 C CA . VAL A 1 106 ? 21.353 36.442 7.890 1.00 8.04 517 VAL A CA 1
ATOM 692 C C . VAL A 1 106 ? 22.443 35.821 7.034 1.00 8.53 517 VAL A C 1
ATOM 693 O O . VAL A 1 106 ? 23.629 36.038 7.274 1.00 8.90 517 VAL A O 1
ATOM 697 N N . GLU A 1 107 ? 22.049 35.050 6.030 1.00 8.59 518 GLU A N 1
ATOM 698 C CA . GLU A 1 107 ? 23.031 34.400 5.180 1.00 9.25 518 GLU A CA 1
ATOM 699 C C . GLU A 1 107 ? 23.880 35.416 4.431 1.00 9.08 518 GLU A C 1
ATOM 700 O O . GLU A 1 107 ? 25.012 35.126 4.045 1.00 9.02 518 GLU A O 1
ATOM 706 N N . PHE A 1 108 ? 23.338 36.610 4.223 1.00 8.30 519 PHE A N 1
ATOM 707 C CA . PHE A 1 108 ? 24.105 37.644 3.554 1.00 8.31 519 PHE A CA 1
ATOM 708 C C . PHE A 1 108 ? 25.148 38.172 4.531 1.00 8.53 519 PHE A C 1
ATOM 709 O O . PHE A 1 108 ? 26.325 38.312 4.192 1.00 8.10 519 PHE A O 1
ATOM 717 N N . TYR A 1 109 ? 24.707 38.471 5.750 1.00 8.14 520 TYR A N 1
ATOM 718 C CA . TYR A 1 109 ? 25.615 39.002 6.750 1.00 8.52 520 TYR A CA 1
ATOM 719 C C . TYR A 1 109 ? 26.631 38.002 7.282 1.00 9.09 520 TYR A C 1
ATOM 720 O O . TYR A 1 109 ? 27.610 38.394 7.923 1.00 8.37 520 TYR A O 1
ATOM 729 N N . GLN A 1 110 ? 26.414 36.715 7.015 1.00 9.72 521 GLN A N 1
ATOM 730 C CA . GLN A 1 110 ? 27.384 35.711 7.441 1.00 10.76 521 GLN A CA 1
ATOM 731 C C . GLN A 1 110 ? 28.602 35.791 6.508 1.00 10.26 521 GLN A C 1
ATOM 732 O O . GLN A 1 110 ? 29.698 35.364 6.866 1.00 10.56 521 GLN A O 1
ATOM 738 N N . LEU A 1 111 ? 28.411 36.342 5.313 1.00 9.75 522 LEU A N 1
ATOM 739 C CA . LEU A 1 111 ? 29.508 36.441 4.349 1.00 9.92 522 LEU A CA 1
ATOM 740 C C . LEU A 1 111 ? 30.004 37.854 4.070 1.00 10.09 522 LEU A C 1
ATOM 741 O O . LEU A 1 111 ? 31.110 38.033 3.566 1.00 10.06 522 LEU A O 1
ATOM 746 N N . ASN A 1 112 ? 29.187 38.852 4.393 1.00 9.71 523 ASN A N 1
ATOM 747 C CA . ASN A 1 112 ? 29.530 40.255 4.150 1.00 9.11 523 ASN A CA 1
ATOM 748 C C . ASN A 1 112 ? 29.135 41.051 5.391 1.00 9.32 523 ASN A C 1
ATOM 749 O O . ASN A 1 112 ? 27.999 40.940 5.864 1.00 9.28 523 ASN A O 1
ATOM 754 N N . LYS A 1 113 ? 30.045 41.858 5.927 1.00 9.07 524 LYS A N 1
ATOM 755 C CA . LYS A 1 113 ? 29.693 42.595 7.136 1.00 9.40 524 LYS A CA 1
ATOM 756 C C . LYS A 1 113 ? 28.806 43.821 6.905 1.00 8.57 524 LYS A C 1
ATOM 757 O O . LYS A 1 113 ? 28.051 44.206 7.791 1.00 7.18 524 LYS A O 1
ATOM 763 N N . GLY A 1 114 ? 28.882 44.426 5.721 1.00 8.26 525 GLY A N 1
ATOM 764 C CA . GLY A 1 114 ? 28.067 45.601 5.458 1.00 7.62 525 GLY A CA 1
ATOM 765 C C . GLY A 1 114 ? 28.323 46.642 6.537 1.00 8.30 525 GLY A C 1
ATOM 766 O O . GLY A 1 114 ? 29.480 46.975 6.790 1.00 8.22 525 GLY A O 1
ATOM 767 N N . VAL A 1 115 ? 27.269 47.143 7.186 1.00 7.61 526 VAL A N 1
ATOM 768 C CA . VAL A 1 115 ? 27.436 48.151 8.234 1.00 7.80 526 VAL A CA 1
ATOM 769 C C . VAL A 1 115 ? 27.771 47.544 9.597 1.00 8.00 526 VAL A C 1
ATOM 770 O O . VAL A 1 115 ? 28.057 48.266 10.548 1.00 8.00 526 VAL A O 1
ATOM 774 N N . LEU A 1 116 ? 27.734 46.220 9.692 1.00 8.63 527 LEU A N 1
ATOM 775 C CA . LEU A 1 116 ? 28.046 45.545 10.949 1.00 9.84 527 LEU A CA 1
ATOM 776 C C . LEU A 1 116 ? 29.538 45.634 11.266 1.00 10.01 527 LEU A C 1
ATOM 777 O O . LEU A 1 116 ? 30.364 45.752 10.375 1.00 10.36 527 LEU A O 1
ATOM 782 N N . PRO A 1 117 ? 29.898 45.567 12.552 1.00 10.89 528 PRO A N 1
ATOM 783 C CA . PRO A 1 117 ? 31.308 45.642 12.935 1.00 11.58 528 PRO A CA 1
ATOM 784 C C . PRO A 1 117 ? 32.133 44.463 12.399 1.00 11.99 528 PRO A C 1
ATOM 785 O O . PRO A 1 117 ? 33.349 44.557 12.267 1.00 12.72 528 PRO A O 1
ATOM 789 N N . CYS A 1 118 ? 31.463 43.359 12.091 1.00 11.88 529 CYS A N 1
ATOM 790 C CA . CYS A 1 118 ? 32.127 42.175 11.549 1.00 11.90 529 CYS A CA 1
ATOM 791 C C . CYS A 1 118 ? 31.044 41.195 11.116 1.00 11.57 529 CYS A C 1
ATOM 792 O O . CYS A 1 118 ? 29.869 41.398 11.412 1.00 11.11 529 CYS A O 1
ATOM 795 N N . LYS A 1 119 ? 31.442 40.134 10.424 1.00 11.05 530 LYS A N 1
ATOM 796 C CA . LYS A 1 119 ? 30.500 39.129 9.937 1.00 11.27 530 LYS A CA 1
ATOM 797 C C . LYS A 1 119 ? 29.844 38.273 11.024 1.00 11.14 530 LYS A C 1
ATOM 798 O O . LYS A 1 119 ? 30.324 38.193 12.156 1.00 9.67 530 LYS A O 1
ATOM 804 N N . LEU A 1 120 ? 28.736 37.638 10.659 1.00 10.47 531 LEU A N 1
ATOM 805 C CA . LEU A 1 120 ? 28.018 36.751 11.567 1.00 11.33 531 LEU A CA 1
ATOM 806 C C . LEU A 1 120 ? 28.714 35.400 11.427 1.00 11.39 531 LEU A C 1
ATOM 807 O O . LEU A 1 120 ? 28.431 34.642 10.501 1.00 12.79 531 LEU A O 1
ATOM 812 N N . LYS A 1 121 ? 29.625 35.104 12.349 1.00 11.66 532 LYS A N 1
ATOM 813 C CA . LYS A 1 121 ? 30.411 33.871 12.281 1.00 11.92 532 LYS A CA 1
ATOM 814 C C . LYS A 1 121 ? 29.925 32.629 13.025 1.00 11.78 532 LYS A C 1
ATOM 815 O O . LYS A 1 121 ? 29.961 31.530 12.480 1.00 11.21 532 LYS A O 1
ATOM 821 N N . HIS A 1 122 ? 29.477 32.793 14.265 1.00 11.61 533 HIS A N 1
ATOM 822 C CA . HIS A 1 122 ? 29.059 31.643 15.058 1.00 12.32 533 HIS A CA 1
ATOM 823 C C . HIS A 1 122 ? 27.749 31.871 15.796 1.00 12.45 533 HIS A C 1
ATOM 824 O O . HIS A 1 122 ? 27.716 32.564 16.809 1.00 12.56 533 HIS A O 1
ATOM 831 N N . TYR A 1 123 ? 26.668 31.286 15.302 1.00 12.72 534 TYR A N 1
ATOM 832 C CA . TYR A 1 123 ? 25.384 31.465 15.967 1.00 14.01 534 TYR A CA 1
ATOM 833 C C . TYR A 1 123 ? 25.261 30.614 17.229 1.00 13.45 534 TYR A C 1
ATOM 834 O O . TYR A 1 123 ? 25.768 29.496 17.290 1.00 12.15 534 TYR A O 1
ATOM 843 N N . CYS A 1 124 ? 24.595 3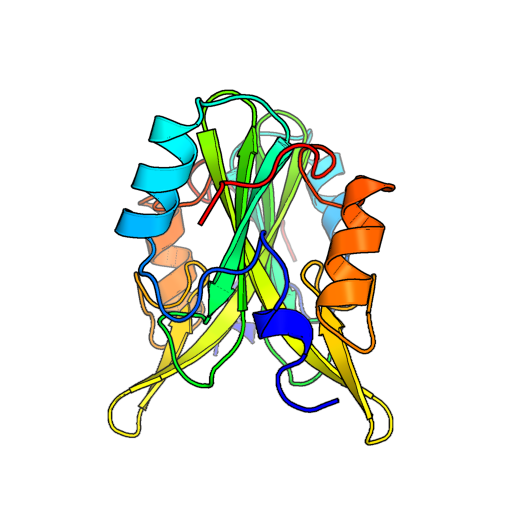1.164 18.239 1.00 14.25 535 CYS A N 1
ATOM 844 C CA . CYS A 1 124 ? 24.386 30.459 19.500 1.00 15.36 535 CYS A CA 1
ATOM 845 C C . CYS A 1 124 ? 23.370 29.348 19.290 1.00 16.05 535 CYS A C 1
ATOM 846 O O . CYS A 1 124 ? 22.376 29.537 18.589 1.00 16.03 535 CYS A O 1
ATOM 849 N N . ALA A 1 125 ? 23.620 28.195 19.901 1.00 17.46 536 ALA A N 1
ATOM 850 C CA . ALA A 1 125 ? 22.729 27.046 19.774 1.00 19.37 536 ALA A CA 1
ATOM 851 C C . ALA A 1 125 ? 21.403 27.264 20.497 1.00 19.98 536 ALA A C 1
ATOM 852 O O . ALA A 1 125 ? 21.376 27.729 21.634 1.00 20.81 536 ALA A O 1
ATOM 854 N N . ARG A 1 126 ? 20.310 26.916 19.826 1.00 21.32 537 ARG A N 1
ATOM 855 C CA . ARG A 1 126 ? 18.962 27.073 20.372 1.00 22.22 537 ARG A CA 1
ATOM 856 C C . ARG A 1 126 ? 18.686 26.146 21.553 1.00 22.59 537 ARG A C 1
ATOM 857 O O . ARG A 1 126 ? 19.462 25.179 21.696 1.00 23.54 537 ARG A O 1
ATOM 865 N N . SER B 1 19 ? 4.278 69.898 20.356 1.00 15.88 430 SER B N 1
ATOM 866 C CA . SER B 1 19 ? 3.660 70.566 19.173 1.00 14.87 430 SER B CA 1
ATOM 867 C C . SER B 1 19 ? 4.175 69.959 17.866 1.00 14.98 430 SER B C 1
ATOM 868 O O . SER B 1 19 ? 5.260 69.378 17.823 1.00 15.36 430 SER B O 1
ATOM 871 N N . HIS B 1 20 ? 3.390 70.103 16.806 1.00 15.21 431 HIS B N 1
ATOM 872 C CA . HIS B 1 20 ? 3.714 69.531 15.501 1.00 16.07 431 HIS B CA 1
ATOM 873 C C . HIS B 1 20 ? 5.110 69.822 14.952 1.00 16.53 431 HIS B C 1
ATOM 874 O O . HIS B 1 20 ? 5.497 70.981 14.773 1.00 16.87 431 HIS B O 1
ATOM 881 N N . MET B 1 21 ? 5.860 68.754 14.686 1.00 16.50 432 MET B N 1
ATOM 882 C CA . MET B 1 21 ? 7.206 68.867 14.131 1.00 16.69 432 MET B CA 1
ATOM 883 C C . MET B 1 21 ? 8.135 69.726 14.976 1.00 15.89 432 MET B C 1
ATOM 884 O O . MET B 1 21 ? 9.098 70.286 14.454 1.00 16.08 432 MET B O 1
ATOM 889 N N . ILE B 1 22 ? 7.859 69.831 16.271 1.00 14.87 433 ILE B N 1
ATOM 890 C CA . ILE B 1 22 ? 8.682 70.655 17.146 1.00 14.33 433 ILE B CA 1
ATOM 891 C C . ILE B 1 22 ? 10.173 70.317 17.076 1.00 15.01 433 ILE B C 1
ATOM 892 O O . ILE B 1 22 ? 11.020 71.192 17.267 1.00 14.51 433 ILE B O 1
ATOM 897 N N . HIS B 1 23 ? 10.504 69.059 16.798 1.00 15.34 434 HIS B N 1
ATOM 898 C CA . HIS B 1 23 ? 11.911 68.669 16.705 1.00 15.97 434 HIS B CA 1
ATOM 899 C C . HIS B 1 23 ? 12.631 69.419 15.580 1.00 16.20 434 HIS B C 1
ATOM 900 O O . HIS B 1 23 ? 13.849 69.581 15.610 1.00 15.92 434 HIS B O 1
ATOM 907 N N . ARG B 1 24 ? 11.868 69.874 14.593 1.00 16.82 435 ARG B N 1
ATOM 908 C CA . ARG B 1 24 ? 12.417 70.596 13.449 1.00 17.90 435 ARG B CA 1
ATOM 909 C C . ARG B 1 24 ? 13.163 71.886 13.784 1.00 18.42 435 ARG B C 1
ATOM 910 O O . ARG B 1 24 ? 14.010 72.328 13.008 1.00 18.11 435 ARG B O 1
ATOM 918 N N . SER B 1 25 ? 12.857 72.488 14.929 1.00 18.46 436 SER B N 1
ATOM 919 C CA . SER B 1 25 ? 13.511 73.732 15.324 1.00 19.25 436 SER B CA 1
ATOM 920 C C . SER B 1 25 ? 14.773 73.548 16.166 1.00 19.03 436 SER B C 1
ATOM 921 O O . SER B 1 25 ? 15.359 74.522 16.638 1.00 18.23 436 SER B O 1
ATOM 924 N N . GLN B 1 26 ? 15.190 72.300 16.351 1.00 18.43 437 GLN B N 1
ATOM 925 C CA . GLN B 1 26 ? 16.389 72.004 17.127 1.00 17.50 437 GLN B CA 1
ATOM 926 C C . GLN B 1 26 ? 17.606 71.991 16.208 1.00 16.55 437 GLN B C 1
ATOM 927 O O . GLN B 1 26 ? 17.551 71.448 15.099 1.00 16.67 437 GLN B O 1
ATOM 933 N N . PRO B 1 27 ? 18.721 72.600 16.653 1.00 15.39 438 PRO B N 1
ATOM 934 C CA . PRO B 1 27 ? 19.961 72.665 15.870 1.00 14.74 438 PRO B CA 1
ATOM 935 C C . PRO B 1 27 ? 20.547 71.314 15.465 1.00 13.81 438 PRO B C 1
ATOM 936 O O . PRO B 1 27 ? 21.222 71.212 14.443 1.00 13.83 438 PRO B O 1
ATOM 940 N N . TRP B 1 28 ? 20.293 70.279 16.262 1.00 13.06 439 TRP B N 1
ATOM 941 C CA . TRP B 1 28 ? 20.808 68.954 15.940 1.00 12.40 439 TRP B CA 1
ATOM 942 C C . TRP B 1 28 ? 19.952 68.197 14.936 1.00 12.96 439 TRP B C 1
ATOM 943 O O . TRP B 1 28 ? 20.347 67.123 14.477 1.00 13.27 439 TRP B O 1
ATOM 954 N N . PHE B 1 29 ? 18.785 68.734 14.587 1.00 12.82 440 PHE B N 1
ATOM 955 C CA . PHE B 1 29 ? 17.940 68.040 13.620 1.00 13.56 440 PHE B CA 1
ATOM 956 C C . PHE B 1 29 ? 18.173 68.526 12.197 1.00 13.82 440 PHE B C 1
ATOM 957 O O . PHE B 1 29 ? 18.148 69.721 11.926 1.00 13.80 440 PHE B O 1
ATOM 965 N N . HIS B 1 30 ? 18.401 67.585 11.288 1.00 14.56 441 HIS B N 1
ATOM 966 C CA . HIS B 1 30 ? 18.629 67.913 9.891 1.00 14.72 441 HIS B CA 1
ATOM 967 C C . HIS B 1 30 ? 17.522 67.273 9.072 1.00 15.44 441 HIS B C 1
ATOM 968 O O . HIS B 1 30 ? 17.512 66.064 8.844 1.00 15.29 441 HIS B O 1
ATOM 975 N N . HIS B 1 31 ? 16.586 68.110 8.639 1.00 16.28 442 HIS B N 1
ATOM 976 C CA . HIS B 1 31 ? 15.428 67.672 7.871 1.00 16.98 442 HIS B CA 1
ATOM 977 C C . HIS B 1 31 ? 15.726 67.137 6.474 1.00 17.24 442 HIS B C 1
ATOM 978 O O . HIS B 1 31 ? 16.276 67.834 5.623 1.00 17.46 442 HIS B O 1
ATOM 985 N N . LYS B 1 32 ? 15.348 65.881 6.264 1.00 18.23 443 LYS B N 1
ATOM 986 C CA . LYS B 1 32 ? 15.511 65.182 4.996 1.00 19.27 443 LYS B CA 1
ATOM 987 C C . LYS B 1 32 ? 16.883 65.162 4.335 1.00 19.15 443 LYS B C 1
ATOM 988 O O . LYS B 1 32 ? 16.989 65.419 3.140 1.00 20.05 443 LYS B O 1
ATOM 994 N N . ILE B 1 33 ? 17.934 64.867 5.089 1.00 17.91 444 ILE B N 1
ATOM 995 C CA . ILE B 1 33 ? 19.248 64.771 4.474 1.00 16.80 444 ILE B CA 1
ATOM 996 C C . ILE B 1 33 ? 19.530 63.278 4.338 1.00 16.82 444 ILE B C 1
ATOM 997 O O . ILE B 1 33 ? 18.921 62.456 5.032 1.00 16.30 444 ILE B O 1
ATOM 1002 N N . SER B 1 34 ? 20.443 62.924 3.445 1.00 15.85 445 SER B N 1
ATOM 1003 C CA . SER B 1 34 ? 20.770 61.523 3.221 1.00 15.62 445 SER B CA 1
ATOM 1004 C C . SER B 1 34 ? 21.848 61.033 4.180 1.00 15.58 445 SER B C 1
ATOM 1005 O O . SER B 1 34 ? 22.426 61.818 4.941 1.00 15.04 445 SER B O 1
ATOM 1008 N N . ARG B 1 35 ? 22.111 59.729 4.137 1.00 15.16 446 ARG B N 1
ATOM 1009 C CA . ARG B 1 35 ? 23.139 59.135 4.979 1.00 15.48 446 ARG B CA 1
ATOM 1010 C C . ARG B 1 35 ? 24.503 59.688 4.566 1.00 15.71 446 ARG B C 1
ATOM 1011 O O . ARG B 1 35 ? 25.334 59.996 5.422 1.00 14.76 446 ARG B O 1
ATOM 1019 N N . ASP B 1 36 ? 24.732 59.810 3.257 1.00 16.09 447 ASP B N 1
ATOM 1020 C CA . ASP B 1 36 ? 26.005 60.334 2.765 1.00 17.60 447 ASP B CA 1
ATOM 1021 C C . ASP B 1 36 ? 26.210 61.741 3.305 1.00 16.79 447 ASP B C 1
ATOM 1022 O O . ASP B 1 36 ? 27.288 62.081 3.775 1.00 16.32 447 ASP B O 1
ATOM 1027 N N . GLU B 1 37 ? 25.161 62.553 3.228 1.00 16.41 448 GLU B N 1
ATOM 1028 C CA . GLU B 1 37 ? 25.211 63.927 3.707 1.00 16.83 448 GLU B CA 1
ATOM 1029 C C . GLU B 1 37 ? 25.510 63.980 5.203 1.00 15.96 448 GLU B C 1
ATOM 1030 O O . GLU B 1 37 ? 26.333 64.779 5.651 1.00 15.26 448 GLU B O 1
ATOM 1036 N N . ALA B 1 38 ? 24.840 63.123 5.971 1.00 14.72 449 ALA B N 1
ATOM 1037 C CA . ALA B 1 38 ? 25.039 63.080 7.414 1.00 14.40 449 ALA B CA 1
ATOM 1038 C C . ALA B 1 38 ? 26.493 62.761 7.719 1.00 14.81 449 ALA B C 1
ATOM 1039 O O . ALA B 1 38 ? 27.117 63.391 8.578 1.00 14.56 449 ALA B O 1
ATOM 1041 N N . GLN B 1 39 ? 27.038 61.780 7.012 1.00 14.86 450 GLN B N 1
ATOM 1042 C CA . GLN B 1 39 ? 28.421 61.399 7.229 1.00 16.20 450 GLN B CA 1
ATOM 1043 C C . GLN B 1 39 ? 29.361 62.540 6.850 1.00 16.63 450 GLN B C 1
ATOM 1044 O O . GLN B 1 39 ? 30.341 62.812 7.557 1.00 16.51 450 GLN B O 1
ATOM 1050 N N . ARG B 1 40 ? 29.061 63.213 5.743 1.00 16.41 451 ARG B N 1
ATOM 1051 C CA . ARG B 1 40 ? 29.883 64.334 5.301 1.00 17.53 451 ARG B CA 1
ATOM 1052 C C . ARG B 1 40 ? 29.903 65.409 6.391 1.00 16.94 451 ARG B C 1
ATOM 1053 O O . ARG B 1 40 ? 30.956 65.950 6.721 1.00 16.19 451 ARG B O 1
ATOM 1061 N N . LEU B 1 41 ? 28.733 65.706 6.949 1.00 16.44 452 LEU B N 1
ATOM 1062 C CA . LEU B 1 41 ? 28.613 66.714 7.994 1.00 16.42 452 LEU B CA 1
ATOM 1063 C C . LEU B 1 41 ? 29.374 66.354 9.262 1.00 16.44 452 LEU B C 1
ATOM 1064 O O . LEU B 1 41 ? 30.069 67.194 9.837 1.00 16.02 452 LEU B O 1
ATOM 1069 N N . ILE B 1 42 ? 29.242 65.107 9.703 1.00 16.31 453 ILE B N 1
ATOM 1070 C CA . ILE B 1 42 ? 29.944 64.670 10.903 1.00 15.89 453 ILE B CA 1
ATOM 1071 C C . ILE B 1 42 ? 31.453 64.731 10.654 1.00 16.50 453 ILE B C 1
ATOM 1072 O O . ILE B 1 42 ? 32.222 65.092 11.541 1.00 15.38 453 ILE B O 1
ATOM 1077 N N . ILE B 1 43 ? 31.865 64.377 9.441 1.00 17.20 454 ILE B N 1
ATOM 1078 C CA . ILE B 1 43 ? 33.277 64.408 9.076 1.00 18.12 454 ILE B CA 1
ATOM 1079 C C . ILE B 1 43 ? 33.812 65.843 9.071 1.00 19.67 454 ILE B C 1
ATOM 1080 O O . ILE B 1 43 ? 34.944 66.083 9.488 1.00 18.94 454 ILE B O 1
ATOM 1085 N N . GLN B 1 44 ? 33.001 66.791 8.601 1.00 21.13 455 GLN B N 1
ATOM 1086 C CA . GLN B 1 44 ? 33.419 68.190 8.565 1.00 23.56 455 GLN B CA 1
ATOM 1087 C C . GLN B 1 44 ? 33.613 68.724 9.974 1.00 24.42 455 GLN B C 1
ATOM 1088 O O . GLN B 1 44 ? 34.496 69.546 10.216 1.00 24.62 455 GLN B O 1
ATOM 1094 N N . GLN B 1 45 ? 32.777 68.255 10.897 1.00 25.00 456 GLN B N 1
ATOM 1095 C CA . GLN B 1 45 ? 32.856 68.666 12.294 1.00 25.91 456 GLN B CA 1
ATOM 1096 C C . GLN B 1 45 ? 34.065 68.031 12.949 1.00 25.00 456 GLN B C 1
ATOM 1097 O O . GLN B 1 45 ? 34.604 68.550 13.919 1.00 25.56 456 GLN B O 1
ATOM 1103 N N . GLY B 1 46 ? 34.485 66.898 12.408 1.00 24.08 457 GLY B N 1
ATOM 1104 C CA . GLY B 1 46 ? 35.610 66.191 12.978 1.00 22.70 457 GLY B CA 1
ATOM 1105 C C . GLY B 1 46 ? 35.069 64.929 13.621 1.00 22.05 457 GLY B C 1
ATOM 1106 O O . GLY B 1 46 ? 33.945 64.908 14.139 1.00 22.10 457 GLY B O 1
ATOM 1107 N N . LEU B 1 47 ? 35.865 63.872 13.593 1.00 20.44 458 LEU B N 1
ATOM 1108 C CA . LEU B 1 47 ? 35.440 62.607 14.161 1.00 18.91 458 LEU B CA 1
ATOM 1109 C C . LEU B 1 47 ? 35.667 62.534 15.673 1.00 17.84 458 LEU B C 1
ATOM 1110 O O . LEU B 1 47 ? 36.351 61.640 16.168 1.00 17.91 458 LEU B O 1
ATOM 1115 N N . VAL B 1 48 ? 35.084 63.489 16.395 1.00 16.58 459 VAL B N 1
ATOM 1116 C CA . VAL B 1 48 ? 35.186 63.544 17.854 1.00 16.15 459 VAL B CA 1
ATOM 1117 C C . VAL B 1 48 ? 34.040 62.748 18.482 1.00 15.93 459 VAL B C 1
ATOM 1118 O O . VAL B 1 48 ? 32.893 62.851 18.044 1.00 15.74 459 VAL B O 1
ATOM 1122 N N . ASP B 1 49 ? 34.345 61.959 19.506 1.00 15.94 460 ASP B N 1
ATOM 1123 C CA . ASP B 1 49 ? 33.314 61.163 20.162 1.00 16.36 460 ASP B CA 1
ATOM 1124 C C . ASP B 1 49 ? 32.193 62.067 20.658 1.00 16.23 460 ASP B C 1
ATOM 1125 O O . ASP B 1 49 ? 32.445 63.091 21.296 1.00 16.62 460 ASP B O 1
ATOM 1130 N N . GLY B 1 50 ? 30.953 61.694 20.360 1.00 16.11 461 GLY B N 1
ATOM 1131 C CA . GLY B 1 50 ? 29.829 62.495 20.811 1.00 15.74 461 GLY B CA 1
ATOM 1132 C C . GLY B 1 50 ? 29.214 63.401 19.762 1.00 15.29 461 GLY B C 1
ATOM 1133 O O . GLY B 1 50 ? 28.093 63.878 19.946 1.00 16.00 461 GLY B O 1
ATOM 1134 N N . VAL B 1 51 ? 29.932 63.666 18.675 1.00 15.40 462 VAL B N 1
ATOM 1135 C CA . VAL B 1 51 ? 29.386 64.516 17.616 1.00 14.75 462 VAL B CA 1
ATOM 1136 C C . VAL B 1 51 ? 28.206 63.765 17.027 1.00 14.18 462 VAL B C 1
ATOM 1137 O O . VAL B 1 51 ? 28.309 62.572 16.751 1.00 14.32 462 VAL B O 1
ATOM 1141 N N . PHE B 1 52 ? 27.087 64.452 16.832 1.00 13.79 463 PHE B N 1
ATOM 1142 C CA . PHE B 1 52 ? 25.904 63.783 16.308 1.00 13.41 463 PHE B CA 1
ATOM 1143 C C . PHE B 1 52 ? 24.923 64.720 15.632 1.00 12.90 463 PHE B C 1
ATOM 1144 O O . PHE B 1 52 ? 25.106 65.939 15.607 1.00 13.89 463 PHE B O 1
ATOM 1152 N N . LEU B 1 53 ? 23.868 64.107 15.102 1.00 11.64 464 LEU B N 1
ATOM 1153 C CA . LEU B 1 53 ? 22.764 64.794 14.441 1.00 10.23 464 LEU B CA 1
ATOM 1154 C C . LEU B 1 53 ? 21.658 63.752 14.315 1.00 9.36 464 LEU B C 1
ATOM 1155 O O . LEU B 1 53 ? 21.929 62.554 14.387 1.00 9.25 464 LEU B O 1
ATOM 1160 N N . VAL B 1 54 ? 20.423 64.205 14.137 1.00 8.83 465 VAL B N 1
ATOM 1161 C CA . VAL B 1 54 ? 19.284 63.308 13.970 1.00 8.41 465 VAL B CA 1
ATOM 1162 C C . VAL B 1 54 ? 18.658 63.696 12.639 1.00 9.12 465 VAL B C 1
ATOM 1163 O O . VAL B 1 54 ? 18.583 64.878 12.304 1.00 9.44 465 VAL B O 1
ATOM 1167 N N . ARG B 1 55 ? 18.216 62.703 11.878 1.00 9.27 466 ARG B N 1
ATOM 1168 C CA . ARG B 1 55 ? 17.630 62.955 10.567 1.00 9.30 466 ARG B CA 1
ATOM 1169 C C . ARG B 1 55 ? 16.455 62.033 10.285 1.00 9.88 466 ARG B C 1
ATOM 1170 O O . ARG B 1 55 ? 16.316 60.982 10.908 1.00 9.93 466 ARG B O 1
ATOM 1178 N N . ASP B 1 56 ? 15.615 62.440 9.339 1.00 11.14 467 ASP B N 1
ATOM 1179 C CA . ASP B 1 56 ? 14.475 61.637 8.919 1.00 12.89 467 ASP B CA 1
ATOM 1180 C C . ASP B 1 56 ? 15.074 60.402 8.266 1.00 12.99 467 ASP B C 1
ATOM 1181 O O . ASP B 1 56 ? 16.159 60.471 7.685 1.00 12.79 467 ASP B O 1
ATOM 1186 N N . SER B 1 57 ? 14.381 59.275 8.352 1.00 13.46 468 SER B N 1
ATOM 1187 C CA . SER B 1 57 ? 14.888 58.061 7.728 1.00 13.96 468 SER B CA 1
ATOM 1188 C C . SER B 1 57 ? 14.772 58.201 6.213 1.00 14.23 468 SER B C 1
ATOM 1189 O O . SER B 1 57 ? 13.908 58.920 5.714 1.00 14.39 468 SER B O 1
ATOM 1192 N N . GLN B 1 58 ? 15.645 57.522 5.480 1.00 14.53 469 GLN B N 1
ATOM 1193 C CA . GLN B 1 58 ? 15.576 57.570 4.033 1.00 15.32 469 GLN B CA 1
ATOM 1194 C C . GLN B 1 58 ? 14.543 56.552 3.568 1.00 15.87 469 GLN B C 1
ATOM 1195 O O . GLN B 1 58 ? 14.066 56.604 2.428 1.00 15.56 469 GLN B O 1
ATOM 1201 N N . SER B 1 59 ? 14.198 55.627 4.459 1.00 15.71 470 SER B N 1
ATOM 1202 C CA . SER B 1 59 ? 13.231 54.590 4.133 1.00 16.50 470 SER B CA 1
ATOM 1203 C C . SER B 1 59 ? 11.837 54.896 4.661 1.00 17.78 470 SER B C 1
ATOM 1204 O O . SER B 1 59 ? 11.663 55.659 5.614 1.00 18.35 470 SER B O 1
ATOM 1207 N N . ASN B 1 60 ? 10.842 54.292 4.025 1.00 19.29 471 ASN B N 1
ATOM 1208 C CA . ASN B 1 60 ? 9.459 54.453 4.434 1.00 19.98 471 ASN B CA 1
ATOM 1209 C C . ASN B 1 60 ? 9.013 53.109 5.007 1.00 19.94 471 ASN B C 1
ATOM 1210 O O . ASN B 1 60 ? 9.500 52.059 4.587 1.00 19.37 471 ASN B O 1
ATOM 1215 N N . PRO B 1 61 ? 8.097 53.122 5.988 1.00 20.09 472 PRO B N 1
ATOM 1216 C CA . PRO B 1 61 ? 7.463 54.300 6.591 1.00 20.02 472 PRO B CA 1
ATOM 1217 C C . PRO B 1 61 ? 8.496 55.205 7.254 1.00 19.60 472 PRO B C 1
ATOM 1218 O O . PRO B 1 61 ? 9.591 54.762 7.608 1.00 19.75 472 PRO B O 1
ATOM 1222 N N . LYS B 1 62 ? 8.142 56.471 7.423 1.00 18.48 473 LYS B N 1
ATOM 1223 C CA . LYS B 1 62 ? 9.050 57.430 8.031 1.00 17.34 473 LYS B CA 1
ATOM 1224 C C . LYS B 1 62 ? 9.354 57.169 9.508 1.00 16.37 473 LYS B C 1
ATOM 1225 O O . LYS B 1 62 ? 8.453 57.040 10.339 1.00 15.50 473 LYS B O 1
ATOM 1227 N N . THR B 1 63 ? 10.644 57.084 9.813 1.00 14.39 474 THR B N 1
ATOM 1228 C CA . THR B 1 63 ? 11.124 56.903 11.173 1.00 12.43 474 THR B CA 1
ATOM 1229 C C . THR B 1 63 ? 12.292 57.874 11.245 1.00 11.29 474 THR B C 1
ATOM 1230 O O . THR B 1 63 ? 12.414 58.753 10.393 1.00 10.98 474 THR B O 1
ATOM 1234 N N . PHE B 1 64 ? 13.151 57.728 12.243 1.00 10.13 475 PHE B N 1
ATOM 1235 C CA . PHE B 1 64 ? 14.285 58.631 12.366 1.00 9.32 475 PHE B CA 1
ATOM 1236 C C . PHE B 1 64 ? 15.582 57.857 12.555 1.00 9.09 475 PHE B C 1
ATOM 1237 O O . PHE B 1 64 ? 15.568 56.664 12.856 1.00 9.24 475 PHE B O 1
ATOM 1245 N N . VAL B 1 65 ? 16.704 58.541 12.376 1.00 8.16 476 VAL B N 1
ATOM 1246 C CA . VAL B 1 65 ? 18.007 57.911 12.535 1.00 8.02 476 VAL B CA 1
ATOM 1247 C C . VAL B 1 65 ? 18.939 58.835 13.306 1.00 8.52 476 VAL B C 1
ATOM 1248 O O . VAL B 1 65 ? 18.943 60.049 13.083 1.00 8.51 476 VAL B O 1
ATOM 1252 N N . LEU B 1 66 ? 19.719 58.255 14.216 1.00 8.29 477 LEU B N 1
ATOM 1253 C CA . LEU B 1 66 ? 20.685 59.008 15.010 1.00 8.59 477 LEU B CA 1
ATOM 1254 C C . LEU B 1 66 ? 22.053 58.680 14.440 1.00 9.80 477 LEU B C 1
ATOM 1255 O O . LEU B 1 66 ? 22.462 57.519 14.436 1.00 10.95 477 LEU B O 1
ATOM 1260 N N . SER B 1 67 ? 22.757 59.695 13.953 1.00 9.64 478 SER B N 1
ATOM 1261 C CA . SER B 1 67 ? 24.082 59.489 13.387 1.00 9.47 478 SER B CA 1
ATOM 1262 C C . SER B 1 67 ? 25.098 60.172 14.293 1.00 10.30 478 SER B C 1
ATOM 1263 O O . SER B 1 67 ? 24.965 61.357 14.607 1.00 9.78 478 SER B O 1
ATOM 1266 N N . MET B 1 68 ? 26.114 59.425 14.710 1.00 11.21 479 MET B N 1
ATOM 1267 C CA . MET 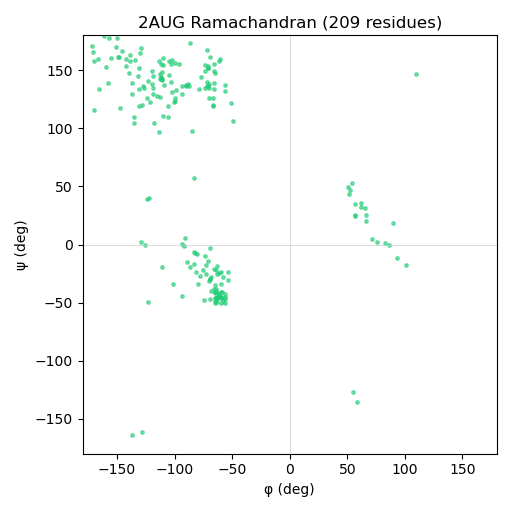B 1 68 ? 27.127 59.973 15.597 1.00 11.86 479 MET B CA 1
ATOM 1268 C C . MET B 1 68 ? 28.480 59.333 15.340 1.00 13.08 479 MET B C 1
ATOM 1269 O O . MET B 1 68 ? 28.571 58.259 14.745 1.00 12.93 479 MET B O 1
ATOM 1274 N N . SER B 1 69 ? 29.535 59.998 15.790 1.00 14.41 480 SER B N 1
ATOM 1275 C CA . SER B 1 69 ? 30.868 59.454 15.619 1.00 15.75 480 SER B CA 1
ATOM 1276 C C . SER B 1 69 ? 31.427 59.034 16.966 1.00 16.53 480 SER B C 1
ATOM 1277 O O . SER B 1 69 ? 31.210 59.696 17.985 1.00 17.10 480 SER B O 1
ATOM 1280 N N . HIS B 1 70 ? 32.144 57.920 16.951 1.00 16.45 481 HIS B N 1
ATOM 1281 C CA . HIS B 1 70 ? 32.784 57.379 18.132 1.00 17.20 481 HIS B CA 1
ATOM 1282 C C . HIS B 1 70 ? 33.907 56.486 17.639 1.00 16.90 481 HIS B C 1
ATOM 1283 O O . HIS B 1 70 ? 33.739 55.753 16.662 1.00 16.69 481 HIS B O 1
ATOM 1290 N N . GLY B 1 71 ? 35.051 56.550 18.309 1.00 17.35 482 GLY B N 1
ATOM 1291 C CA . GLY B 1 71 ? 36.183 55.738 17.894 1.00 18.05 482 GLY B CA 1
ATOM 1292 C C . GLY B 1 71 ? 36.586 55.992 16.452 1.00 18.83 482 GLY B C 1
ATOM 1293 O O . GLY B 1 71 ? 36.995 55.072 15.745 1.00 18.98 482 GLY B O 1
ATOM 1294 N N . GLN B 1 72 ? 36.461 57.241 16.009 1.00 19.54 483 GLN B N 1
ATOM 1295 C CA . GLN B 1 72 ? 36.826 57.610 14.646 1.00 20.85 483 GLN B CA 1
ATOM 1296 C C . GLN B 1 72 ? 35.914 56.960 13.612 1.00 20.63 483 GLN B C 1
ATOM 1297 O O . GLN B 1 72 ? 36.276 56.850 12.440 1.00 20.21 483 GLN B O 1
ATOM 1303 N N . LYS B 1 73 ? 34.735 56.526 14.047 1.00 20.49 484 LYS B N 1
ATOM 1304 C CA . LYS B 1 73 ? 33.774 55.902 13.142 1.00 20.42 484 LYS B CA 1
ATOM 1305 C C . LYS B 1 73 ? 32.379 56.498 13.291 1.00 19.67 484 LYS B C 1
ATOM 1306 O O . LYS B 1 73 ? 32.005 56.990 14.356 1.00 19.41 484 LYS B O 1
ATOM 1312 N N . ILE B 1 74 ? 31.609 56.451 12.214 1.00 19.03 485 ILE B N 1
ATOM 1313 C CA . ILE B 1 74 ? 30.260 56.984 12.239 1.00 18.76 485 ILE B CA 1
ATOM 1314 C C . ILE B 1 74 ? 29.273 55.840 12.423 1.00 18.78 485 ILE B C 1
ATOM 1315 O O . ILE B 1 74 ? 29.254 54.890 11.644 1.00 19.16 485 ILE B O 1
ATOM 1320 N N . LYS B 1 75 ? 28.463 55.938 13.470 1.00 18.55 486 LYS B N 1
ATOM 1321 C CA . LYS B 1 75 ? 27.473 54.917 13.784 1.00 18.77 486 LYS B CA 1
ATOM 1322 C C . LYS B 1 75 ? 26.073 55.460 13.558 1.00 17.66 486 LYS B C 1
ATOM 1323 O O . LYS B 1 75 ? 25.798 56.627 13.836 1.00 17.42 486 LYS B O 1
ATOM 1329 N N . HIS B 1 76 ? 25.188 54.607 13.055 1.00 16.68 487 HIS B N 1
ATOM 1330 C CA . HIS B 1 76 ? 23.805 54.997 12.819 1.00 15.27 487 HIS B CA 1
ATOM 1331 C C . HIS B 1 76 ? 22.904 54.110 13.673 1.00 14.56 487 HIS B C 1
ATOM 1332 O O . HIS B 1 76 ? 23.093 52.895 13.740 1.00 14.59 487 HIS B O 1
ATOM 1339 N N . PHE B 1 77 ? 21.930 54.730 14.330 1.00 13.35 488 PHE B N 1
ATOM 1340 C CA . PHE B 1 77 ? 20.994 54.021 15.189 1.00 11.53 488 PHE B CA 1
ATOM 1341 C C . PHE B 1 77 ? 19.587 54.422 14.772 1.00 10.89 488 PHE B C 1
ATOM 1342 O O . PHE B 1 77 ? 19.233 55.597 14.830 1.00 10.24 488 PHE B O 1
ATOM 1350 N N . GLN B 1 78 ? 18.789 53.448 14.355 1.00 9.42 489 GLN B N 1
ATOM 1351 C CA . GLN B 1 78 ? 17.424 53.723 13.931 1.00 9.37 489 GLN B CA 1
ATOM 1352 C C . GLN B 1 78 ? 16.570 54.085 15.144 1.00 9.49 489 GLN B C 1
ATOM 1353 O O . GLN B 1 78 ? 16.669 53.448 16.191 1.00 9.93 489 GLN B O 1
ATOM 1359 N N . ILE B 1 79 ? 15.743 55.115 14.998 1.00 9.79 490 ILE B N 1
ATOM 1360 C CA . ILE B 1 79 ? 14.840 55.542 16.061 1.00 9.86 490 ILE B CA 1
ATOM 1361 C C . ILE B 1 79 ? 13.460 55.164 15.542 1.00 10.85 490 ILE B C 1
ATOM 1362 O O . ILE B 1 79 ? 12.958 55.766 14.589 1.00 11.17 490 ILE B O 1
ATOM 1367 N N . ILE B 1 80 ? 12.853 54.164 16.169 1.00 11.34 491 ILE B N 1
ATOM 1368 C CA . ILE B 1 80 ? 11.553 53.670 15.727 1.00 12.14 491 ILE B CA 1
ATOM 1369 C C . ILE B 1 80 ? 10.403 53.907 16.701 1.00 13.42 491 ILE B C 1
ATOM 1370 O O . ILE B 1 80 ? 10.610 54.103 17.899 1.00 12.62 491 ILE B O 1
ATOM 1375 N N . PRO B 1 81 ? 9.167 53.905 16.181 1.00 14.75 492 PRO B N 1
ATOM 1376 C CA . PRO B 1 81 ? 7.970 54.110 17.003 1.00 15.67 492 PRO B CA 1
ATOM 1377 C C . PRO B 1 81 ? 7.480 52.774 17.552 1.00 16.41 492 PRO B C 1
ATOM 1378 O O . PRO B 1 81 ? 7.471 51.778 16.841 1.00 16.76 492 PRO B O 1
ATOM 1382 N N . VAL B 1 82 ? 7.084 52.755 18.816 1.00 17.77 493 VAL B N 1
ATOM 1383 C CA . VAL B 1 82 ? 6.582 51.538 19.438 1.00 19.60 493 VAL B CA 1
ATOM 1384 C C . VAL B 1 82 ? 5.240 51.865 20.061 1.00 21.28 493 VAL B C 1
ATOM 1385 O O . VAL B 1 82 ? 5.071 52.913 20.691 1.00 21.13 493 VAL B O 1
ATOM 1389 N N . GLU B 1 83 ? 4.288 50.959 19.871 1.00 23.60 494 GLU B N 1
ATOM 1390 C CA . GLU B 1 83 ? 2.931 51.143 20.352 1.00 26.60 494 GLU B CA 1
ATOM 1391 C C . GLU B 1 83 ? 2.690 50.417 21.665 1.00 27.84 494 GLU B C 1
ATOM 1392 O O . GLU B 1 83 ? 3.045 49.249 21.829 1.00 27.40 494 GLU B O 1
ATOM 1398 N N . ASP B 1 84 ? 2.083 51.132 22.603 1.00 29.50 495 ASP B N 1
ATOM 1399 C CA . ASP B 1 84 ? 1.775 50.585 23.912 1.00 30.89 495 ASP B CA 1
ATOM 1400 C C . ASP B 1 84 ? 0.488 51.222 24.427 1.00 30.96 495 ASP B C 1
ATOM 1401 O O . ASP B 1 84 ? 0.421 52.439 24.623 1.00 30.97 495 ASP B O 1
ATOM 1406 N N . ASP B 1 85 ? -0.531 50.394 24.637 1.00 31.49 496 ASP B N 1
ATOM 1407 C CA . ASP B 1 85 ? -1.821 50.863 25.135 1.00 31.86 496 ASP B CA 1
ATOM 1408 C C . ASP B 1 85 ? -2.375 52.038 24.330 1.00 31.48 496 ASP B C 1
ATOM 1409 O O . ASP B 1 85 ? -2.871 53.005 24.899 1.00 32.04 496 ASP B O 1
ATOM 1411 N N . GLY B 1 86 ? -2.287 51.953 23.008 1.00 31.11 497 GLY B N 1
ATOM 1412 C CA . GLY B 1 86 ? -2.803 53.023 22.172 1.00 30.72 497 GLY B CA 1
ATOM 1413 C C . GLY B 1 86 ? -1.952 54.279 22.118 1.00 30.55 497 GLY B C 1
ATOM 1414 O O . GLY B 1 86 ? -2.331 55.255 21.467 1.00 30.50 497 GLY B O 1
ATOM 1415 N N . GLU B 1 87 ? -0.807 54.269 22.797 1.00 29.68 498 GLU B N 1
ATOM 1416 C CA . GLU B 1 87 ? 0.085 55.428 22.796 1.00 28.36 498 GLU B CA 1
ATOM 1417 C C . GLU B 1 87 ? 1.372 55.090 22.040 1.00 27.02 498 GLU B C 1
ATOM 1418 O O . GLU B 1 87 ? 1.861 53.964 22.112 1.00 26.46 498 GLU B O 1
ATOM 1420 N N . MET B 1 88 ? 1.917 56.060 21.313 1.00 26.14 499 MET B N 1
ATOM 1421 C CA . MET B 1 88 ? 3.146 55.831 20.553 1.00 25.19 499 MET B CA 1
ATOM 1422 C C . MET B 1 88 ? 4.373 56.429 21.232 1.00 23.57 499 MET B C 1
ATOM 1423 O O . MET B 1 88 ? 4.317 57.529 21.778 1.00 23.12 499 MET B O 1
ATOM 1428 N N . PHE B 1 89 ? 5.480 55.693 21.193 1.00 21.79 500 PHE B N 1
ATOM 1429 C CA . PHE B 1 89 ? 6.729 56.144 21.797 1.00 20.00 500 PHE B CA 1
ATOM 1430 C C . PHE B 1 89 ? 7.889 55.898 20.843 1.00 18.90 500 PHE B C 1
ATOM 1431 O O . PHE B 1 89 ? 7.795 55.067 19.941 1.00 18.44 500 PHE B O 1
ATOM 1439 N N . HIS B 1 90 ? 8.980 56.628 21.052 1.00 17.18 501 HIS B N 1
ATOM 1440 C CA . HIS B 1 90 ? 10.182 56.490 20.237 1.00 15.74 501 HIS B CA 1
ATOM 1441 C C . HIS B 1 90 ? 11.248 55.734 21.016 1.00 14.05 501 HIS B C 1
ATOM 1442 O O . HIS B 1 90 ? 11.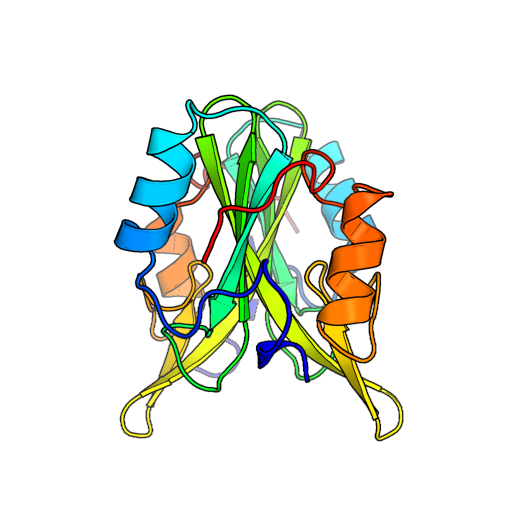345 55.873 22.236 1.00 13.16 501 HIS B O 1
ATOM 1449 N N . THR B 1 91 ? 12.047 54.942 20.307 1.00 12.20 502 THR B N 1
ATOM 1450 C CA . THR B 1 91 ? 13.112 54.174 20.944 1.00 11.44 502 THR B CA 1
ATOM 1451 C C . THR B 1 91 ? 14.190 53.746 19.947 1.00 10.51 502 THR B C 1
ATOM 1452 O O . THR B 1 91 ? 13.921 53.600 18.756 1.00 10.78 502 THR B O 1
ATOM 1456 N N . LEU B 1 92 ? 15.411 53.554 20.440 1.00 10.26 503 LEU B N 1
ATOM 1457 C CA . LEU B 1 92 ? 16.512 53.099 19.596 1.00 9.88 503 LEU B CA 1
ATOM 1458 C C . LEU B 1 92 ? 17.143 51.840 20.193 1.00 10.13 503 LEU B C 1
ATOM 1459 O O . LEU B 1 92 ? 18.082 51.283 19.630 1.00 10.31 503 LEU B O 1
ATOM 1464 N N . ASP B 1 93 ? 16.620 51.395 21.335 1.00 10.32 504 ASP B N 1
ATOM 1465 C CA . ASP B 1 93 ? 17.121 50.184 21.979 1.00 9.94 504 ASP B CA 1
ATOM 1466 C C . ASP B 1 93 ? 16.015 49.150 22.157 1.00 9.45 504 ASP B C 1
ATOM 1467 O O . ASP B 1 93 ? 15.933 48.478 23.175 1.00 9.36 504 ASP B O 1
ATOM 1472 N N . ASP B 1 94 ? 15.162 49.035 21.143 1.00 10.06 505 ASP B N 1
ATOM 1473 C CA . ASP B 1 94 ? 14.065 48.071 21.136 1.00 9.91 505 ASP B CA 1
ATOM 1474 C C . ASP B 1 94 ? 13.021 48.238 22.239 1.00 9.86 505 ASP B C 1
ATOM 1475 O O . ASP B 1 94 ? 12.449 47.255 22.704 1.00 9.53 505 ASP B O 1
ATOM 1480 N N . GLY B 1 95 ? 12.771 49.473 22.660 1.00 10.31 506 GLY B N 1
ATOM 1481 C CA . GLY B 1 95 ? 11.758 49.707 23.674 1.00 10.43 506 GLY B CA 1
ATOM 1482 C C . GLY B 1 95 ? 12.181 49.583 25.126 1.00 11.80 506 GLY B C 1
ATOM 1483 O O . GLY B 1 95 ? 11.363 49.751 26.027 1.00 11.59 506 GLY B O 1
ATOM 1484 N N . HIS B 1 96 ? 13.443 49.267 25.371 1.00 12.90 507 HIS B N 1
ATOM 1485 C CA . HIS B 1 96 ? 13.904 49.164 26.741 1.00 14.10 507 HIS B CA 1
ATOM 1486 C C . HIS B 1 96 ? 13.900 50.555 27.347 1.00 14.36 507 HIS B C 1
ATOM 1487 O O . HIS B 1 96 ? 13.729 50.721 28.557 1.00 15.20 507 HIS B O 1
ATOM 1494 N N . THR B 1 97 ? 14.080 51.554 26.490 1.00 13.40 508 THR B N 1
ATOM 1495 C CA . THR B 1 97 ? 14.068 52.947 26.912 1.00 13.72 508 THR B CA 1
ATOM 1496 C C . THR B 1 97 ? 13.212 53.680 25.890 1.00 13.85 508 THR B C 1
ATOM 1497 O O . THR B 1 97 ? 13.615 53.835 24.736 1.00 13.59 508 THR B O 1
ATOM 1501 N N . ARG B 1 98 ? 12.030 54.120 26.321 1.00 14.54 509 ARG B N 1
ATOM 1502 C CA . ARG B 1 98 ? 11.080 54.819 25.454 1.00 14.76 509 ARG B CA 1
ATOM 1503 C C . ARG B 1 98 ? 10.921 56.297 25.796 1.00 15.02 509 ARG B C 1
ATOM 1504 O O . ARG B 1 98 ? 11.141 56.707 26.938 1.00 14.59 509 ARG B O 1
ATOM 1512 N N . PHE B 1 99 ? 10.523 57.085 24.797 1.00 14.53 510 PHE B N 1
ATOM 1513 C CA . PHE B 1 99 ? 10.335 58.524 24.955 1.00 15.29 510 PHE B CA 1
ATOM 1514 C C . PHE B 1 99 ? 9.089 58.994 24.198 1.00 16.22 510 PHE B C 1
ATOM 1515 O O . PHE B 1 99 ? 8.740 58.445 23.144 1.00 15.94 510 PHE B O 1
ATOM 1523 N N . THR B 1 100 ? 8.426 60.016 24.735 1.00 16.92 511 THR B N 1
ATOM 1524 C CA . THR B 1 100 ? 7.224 60.557 24.108 1.00 17.58 511 THR B CA 1
ATOM 1525 C C . THR B 1 100 ? 7.537 61.288 22.811 1.00 17.54 511 THR B C 1
ATOM 1526 O O . THR B 1 100 ? 6.720 61.302 21.895 1.00 17.83 511 THR B O 1
ATOM 1530 N N . ASP B 1 101 ? 8.715 61.899 22.728 1.00 17.96 512 ASP B N 1
ATOM 1531 C CA . ASP B 1 101 ? 9.093 62.607 21.509 1.00 18.58 512 ASP B CA 1
ATOM 1532 C C . ASP B 1 101 ? 10.602 62.631 21.289 1.00 18.08 512 ASP B C 1
ATOM 1533 O O . ASP B 1 101 ? 11.370 62.248 22.176 1.00 18.09 512 ASP B O 1
ATOM 1538 N N . LEU B 1 102 ? 11.019 63.081 20.106 1.00 17.02 513 LEU B N 1
ATOM 1539 C CA . LEU B 1 102 ? 12.434 63.150 19.754 1.00 16.45 513 LEU B CA 1
ATOM 1540 C C . LEU B 1 102 ? 13.289 63.963 20.713 1.00 16.34 513 LEU B C 1
ATOM 1541 O O . LEU B 1 102 ? 14.369 63.517 21.122 1.00 16.47 513 LEU B O 1
ATOM 1546 N N . ILE B 1 103 ? 12.816 65.155 21.067 1.00 15.26 514 ILE B N 1
ATOM 1547 C CA . ILE B 1 103 ? 13.567 66.018 21.969 1.00 15.38 514 ILE B CA 1
ATOM 1548 C C . ILE B 1 103 ? 13.880 65.314 23.282 1.00 14.89 514 ILE B C 1
ATOM 1549 O O . ILE B 1 103 ? 14.989 65.418 23.794 1.00 14.18 514 ILE B O 1
ATOM 1554 N N . GLN B 1 104 ? 12.900 64.595 23.819 1.00 15.53 515 GLN B N 1
ATOM 1555 C CA . GLN B 1 104 ? 13.088 63.875 25.071 1.00 15.56 515 GLN B CA 1
ATOM 1556 C C . GLN B 1 104 ? 14.201 62.843 24.894 1.00 14.45 515 GLN B C 1
ATOM 1557 O O . GLN B 1 104 ? 15.073 62.702 25.747 1.00 13.71 515 GLN B O 1
ATOM 1563 N N . LEU B 1 105 ? 14.171 62.129 23.776 1.00 13.90 516 LEU B N 1
ATOM 1564 C CA . LEU B 1 105 ? 15.176 61.113 23.489 1.00 13.70 516 LEU B CA 1
ATOM 1565 C C . LEU B 1 105 ? 16.589 61.692 23.431 1.00 13.65 516 LEU B C 1
ATOM 1566 O O . LEU B 1 105 ? 17.507 61.174 24.063 1.00 13.80 516 LEU B O 1
ATOM 1571 N N . VAL B 1 106 ? 16.766 62.766 22.670 1.00 13.84 517 VAL B N 1
ATOM 1572 C CA . VAL B 1 106 ? 18.076 63.393 22.550 1.00 14.02 517 VAL B CA 1
ATOM 1573 C C . VAL B 1 106 ? 18.598 63.945 23.880 1.00 14.18 517 VAL B C 1
ATOM 1574 O O . VAL B 1 106 ? 19.760 63.736 24.228 1.00 14.40 517 VAL B O 1
ATOM 1578 N N . GLU B 1 107 ? 17.749 64.651 24.621 1.00 14.75 518 GLU B N 1
ATOM 1579 C CA . GLU B 1 107 ? 18.169 65.218 25.904 1.00 15.40 518 GLU B CA 1
ATOM 1580 C C . GLU B 1 107 ? 18.613 64.110 26.851 1.00 14.68 518 GLU B C 1
ATOM 1581 O O . GLU B 1 107 ? 19.519 64.300 27.662 1.00 14.64 518 GLU B O 1
ATOM 1587 N N . PHE B 1 108 ? 17.963 62.957 26.742 1.00 13.05 519 PHE B N 1
ATOM 1588 C CA . PHE B 1 108 ? 18.284 61.810 27.577 1.00 12.12 519 PHE B CA 1
ATOM 1589 C C . PHE B 1 108 ? 19.687 61.298 27.282 1.00 12.21 519 PHE B C 1
ATOM 1590 O O . PHE B 1 108 ? 20.495 61.103 28.195 1.00 12.11 519 PHE B O 1
ATOM 1598 N N . TYR B 1 109 ? 19.972 61.083 26.000 1.00 11.52 520 TYR B N 1
ATOM 1599 C CA . TYR B 1 109 ? 21.270 60.567 25.599 1.00 11.86 520 TYR B CA 1
ATOM 1600 C C . TYR B 1 109 ? 22.418 61.566 25.697 1.00 11.81 520 TYR B C 1
ATOM 1601 O O . TYR B 1 109 ? 23.577 61.193 25.564 1.00 10.98 520 TYR B O 1
ATOM 1610 N N . GLN B 1 110 ? 22.102 62.833 25.932 1.00 12.80 521 GLN B N 1
ATOM 1611 C CA . GLN B 1 110 ? 23.149 63.833 26.101 1.00 14.13 521 GLN B CA 1
ATOM 1612 C C . GLN B 1 110 ? 23.602 63.702 27.550 1.00 13.71 521 GLN B C 1
ATOM 1613 O O . GLN B 1 110 ? 24.718 64.066 27.908 1.00 14.67 521 GLN B O 1
ATOM 1619 N N . LEU B 1 111 ? 22.715 63.170 28.382 1.00 13.16 522 LEU B N 1
ATOM 1620 C CA . LEU B 1 111 ? 23.000 62.998 29.796 1.00 13.28 522 LEU B CA 1
ATOM 1621 C C . LEU B 1 111 ? 23.371 61.563 30.155 1.00 13.13 522 LEU B C 1
ATOM 1622 O O . LEU B 1 111 ? 24.187 61.331 31.048 1.00 12.97 522 LEU B O 1
ATOM 1627 N N . ASN B 1 112 ? 22.768 60.605 29.456 1.00 12.35 523 ASN B N 1
ATOM 1628 C CA . ASN B 1 112 ? 23.005 59.191 29.727 1.00 12.08 523 ASN B CA 1
ATOM 1629 C C . ASN B 1 112 ? 23.429 58.426 28.483 1.00 12.27 523 ASN B C 1
ATOM 1630 O O . ASN B 1 112 ? 22.844 58.577 27.410 1.00 12.30 523 ASN B O 1
ATOM 1635 N N . LYS B 1 113 ? 24.450 57.596 28.639 1.00 12.15 524 LYS B N 1
ATOM 1636 C CA . LYS B 1 113 ? 24.971 56.803 27.538 1.00 12.69 524 LYS B CA 1
ATOM 1637 C C . LYS B 1 113 ? 24.012 55.700 27.069 1.00 12.12 524 LYS B C 1
ATOM 1638 O O . LYS B 1 113 ? 23.788 55.534 25.872 1.00 12.01 524 LYS B O 1
ATOM 1644 N N . GLY B 1 114 ? 23.444 54.947 28.006 1.00 11.75 525 GLY B N 1
ATOM 1645 C CA . GLY B 1 114 ? 22.549 53.870 27.615 1.00 11.26 525 GLY B CA 1
ATOM 1646 C C . GLY B 1 114 ? 23.282 52.890 26.709 1.00 11.07 525 GLY B C 1
ATOM 1647 O O . GLY B 1 114 ? 24.432 52.534 26.982 1.00 10.28 525 GLY B O 1
ATOM 1648 N N . VAL B 1 115 ? 22.640 52.458 25.626 1.00 10.63 526 VAL B N 1
ATOM 1649 C CA . VAL B 1 115 ? 23.277 51.514 24.706 1.00 9.78 526 VAL B CA 1
ATOM 1650 C C . VAL B 1 115 ? 24.241 52.187 23.736 1.00 9.63 526 VAL B C 1
ATOM 1651 O O . VAL B 1 115 ? 24.961 51.513 23.013 1.00 9.83 526 VAL B O 1
ATOM 1655 N N . LEU B 1 116 ? 24.264 53.513 23.717 1.00 10.17 527 LEU B N 1
ATOM 1656 C CA . LEU B 1 116 ? 25.153 54.217 22.801 1.00 11.37 527 LEU B CA 1
ATOM 1657 C C . LEU B 1 116 ? 26.623 53.978 23.150 1.00 11.92 527 LEU B C 1
ATOM 1658 O O . LEU B 1 116 ? 26.948 53.648 24.285 1.00 11.33 527 LEU B O 1
ATOM 1663 N N . PRO B 1 117 ? 27.527 54.110 22.161 1.00 12.70 528 PRO B N 1
ATOM 1664 C CA . PRO B 1 117 ? 28.962 53.900 22.404 1.00 13.11 528 PRO B CA 1
ATOM 1665 C C . PRO B 1 117 ? 29.523 54.967 23.341 1.00 13.69 528 PRO B C 1
ATOM 1666 O O . PRO B 1 117 ? 30.563 54.773 23.974 1.00 13.57 528 PRO B O 1
ATOM 1670 N N . CYS B 1 118 ? 28.817 56.093 23.415 1.00 13.95 529 CYS B N 1
ATOM 1671 C CA . CYS B 1 118 ? 29.170 57.212 24.289 1.00 15.20 529 CYS B CA 1
ATOM 1672 C C . CYS B 1 118 ? 28.000 58.192 24.244 1.00 16.33 529 CYS B C 1
ATOM 1673 O O . CYS B 1 118 ? 27.137 58.094 23.366 1.00 16.02 529 CYS B O 1
ATOM 1676 N N . LYS B 1 119 ? 27.967 59.131 25.184 1.00 17.07 530 LYS B N 1
ATOM 1677 C CA . LYS B 1 119 ? 26.888 60.112 25.234 1.00 19.38 530 LYS B CA 1
ATOM 1678 C C . LYS B 1 119 ? 26.967 61.134 24.098 1.00 20.23 530 LYS B C 1
ATOM 1679 O O . LYS B 1 119 ? 28.050 61.430 23.583 1.00 20.01 530 LYS B O 1
ATOM 1685 N N . LEU B 1 120 ? 25.809 61.663 23.713 1.00 21.07 531 LEU B N 1
ATOM 1686 C CA . LEU B 1 120 ? 25.727 62.675 22.668 1.00 23.04 531 LEU B CA 1
ATOM 1687 C C . LEU B 1 120 ? 26.335 63.934 23.271 1.00 24.98 531 LEU B C 1
ATOM 1688 O O . LEU B 1 120 ? 25.915 64.374 24.338 1.00 25.33 531 LEU B O 1
ATOM 1693 N N . LYS B 1 121 ? 27.316 64.520 22.597 1.00 27.45 532 LYS B N 1
ATOM 1694 C CA . LYS B 1 121 ? 27.978 65.694 23.149 1.00 30.52 532 LYS B CA 1
ATOM 1695 C C . LYS B 1 121 ? 27.972 66.944 22.283 1.00 32.12 532 LYS B C 1
ATOM 1696 O O . LYS B 1 121 ? 27.630 68.023 22.757 1.00 32.25 532 LYS B O 1
ATOM 1702 N N . HIS B 1 122 ? 28.353 66.803 21.017 1.00 34.14 533 HIS B N 1
ATOM 1703 C CA . HIS B 1 122 ? 28.402 67.945 20.106 1.00 35.98 533 HIS B CA 1
ATOM 1704 C C . HIS B 1 122 ? 27.557 67.697 18.865 1.00 36.93 533 HIS B C 1
ATOM 1705 O O . HIS B 1 122 ? 27.736 66.694 18.178 1.00 37.19 533 HIS B O 1
ATOM 1712 N N . TYR B 1 123 ? 26.637 68.606 18.569 1.00 38.13 534 TYR B N 1
ATOM 1713 C CA . TYR B 1 123 ? 25.802 68.441 17.387 1.00 39.84 534 TYR B CA 1
ATOM 1714 C C . TYR B 1 123 ? 26.384 69.233 16.215 1.00 40.79 534 TYR B C 1
ATOM 1715 O O . TYR B 1 123 ? 27.111 70.208 16.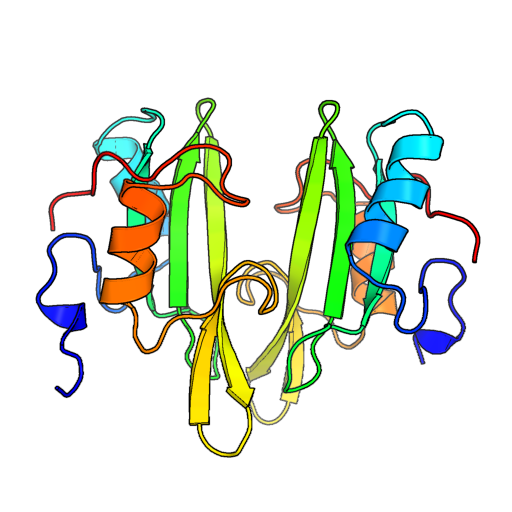416 1.00 40.71 534 TYR B O 1
ATOM 1724 N N . CYS B 1 124 ? 26.071 68.807 14.994 1.00 42.40 535 CYS B N 1
ATOM 1725 C CA . CYS B 1 124 ? 26.560 69.488 13.799 1.00 43.93 535 CYS B CA 1
ATOM 1726 C C . CYS B 1 124 ? 25.720 70.727 13.553 1.00 45.14 535 CYS B C 1
ATOM 1727 O O . CYS B 1 124 ? 24.491 70.670 13.613 1.00 45.29 535 CYS B O 1
ATOM 1730 N N . ALA B 1 125 ? 26.382 71.844 13.276 1.00 46.90 536 ALA B N 1
ATOM 1731 C CA . ALA B 1 125 ? 25.674 73.089 13.013 1.00 48.66 536 ALA B CA 1
ATOM 1732 C C . ALA B 1 125 ? 24.990 73.009 11.650 1.00 49.47 536 ALA B C 1
ATOM 1733 O O . ALA B 1 125 ? 25.579 72.532 10.676 1.00 50.06 536 ALA B O 1
ATOM 1735 N N . ARG B 1 126 ? 23.744 73.472 11.589 1.00 50.16 537 ARG B N 1
ATOM 1736 C CA . ARG B 1 126 ? 22.979 73.452 10.349 1.00 50.78 537 ARG B CA 1
ATOM 1737 C C . ARG B 1 126 ? 23.281 74.668 9.482 1.00 51.00 537 ARG B C 1
ATOM 1738 O O . ARG B 1 126 ? 24.156 74.526 8.602 1.00 51.52 537 ARG B O 1
#

Organism: Homo sapiens (NCBI:txid9606)

Secondary structure (DSSP, 8-state):
-GGGSTTEETT--HHHHHHHHHTTT--TTEEEEEE-SSSS--EEEEEEETTEEEEEEEEEEEETTEEEEESSTTSS-BSSHHHHHHHHTT--TTSSS---EEPP-/-TTGGGGSTTEETT--HHHHHHHHHHH-S-TTEEEEEE-SSBS--EEEEEEETTEEEEEEEEEEEETTEEEEESSTTSS-BSSHHHHHHHHHH--TTSSS---EEPP-

GO terms:
  GO:0005737 cytoplasm (C, EXP)
  GO:0010008 endosome membrane (C, EXP)
  GO:0007165 signal transduction (P, TAS)
  GO:0005829 cytosol (C, TAS)
  GO:0005515 protein binding (F, IPI)
  GO:0005737 cytoplasm (C, IDA)
  GO:0005886 plasma membrane (C, IDA)
  GO:0060090 molecular adaptor activity (F, EXP)
  GO:0046627 negative regulation of insulin receptor signaling pathway (P, IMP)
  GO:0030971 receptor tyrosine kinase binding (F, IPI)

InterPro domains:
  IPR000159 Ras-associating domain [PS50200] (106-192)
  IPR000159 Ras-associating domain [SM00314] (106-192)
  IPR000980 SH2 domain [PF00017] (439-520)
  IPR000980 SH2 domain [PS50001] (439-535)
  IPR000980 SH2 domain [SM00252] (437-526)
  IPR001849 Pleckstrin homology domain [PF00169] (236-340)
  IPR001849 Pleckstrin homology domain [PS50003] (234-342)
  IPR001849 Pleckstrin homology domain [SM00233] (235-344)
  IPR011993 PH-like domain superfamily [G3DSA:2.30.29.30] (195-356)
  IPR015042 BPS (Between PH and SH2) domain [PF08947] (369-414)
  IPR029071 Ubiquitin-like domain superfamily [SSF54236] (102-198)
  IPR035034 Grb14, SH2 domain [cd10414] (433-540)
  IPR036860 SH2 domain superfamily [G3DSA:3.30.505.10] (421-540)
  IPR036860 SH2 domain superfamily [SSF55550] (426-537)
  IPR039664 GRB/APBB1IP [PTHR11243] (101-540)
  IPR039665 APBB1IP, PH domain [cd01259] (230-351)

Radius of gyration: 16.85 Å; Cα contacts (8 Å, |Δi|>4): 431; chains: 2; bounding box: 40×47×34 Å

B-factor: mean 16.85, std 7.96, range [2.32, 52.94]